Protein 5AGI (pdb70)

Secondary structure (DSSP, 8-state):
-EEEEEEEEEE--HHHHHHHHHTT--TTTSEEEEEEEES-GGGGGG--EEEE-TT-EEEEEEEETTEEEEE-HHHHHHHHTTTSSSSTT----SEEEEHHHHTT-EEE-TT--S-SEEEEE-TT--TTSTTSEEEE-TTT-HHHHHHHHHHHHSTTTTT--GGGS---PPP-EEBTTTBT-HHHHHHHHTT---TT-HHHHHHHHHHHHIIIIIH-EE-SSTTTTSBHHHHHHHHHHHHHHTTSEEEE----

B-factor: mean 14.79, std 7.45, range [6.62, 111.09]

Structure (mmCIF, N/CA/C/O backbone):
data_5AGI
#
_entry.id   5AGI
#
_cell.length_a   42.176
_cell.length_b   58.427
_cell.length_c   95.163
_cell.angle_alpha   90.00
_cell.angle_beta   90.00
_cell.angle_gamma   90.00
#
_symmetry.space_group_name_H-M   'P 21 21 21'
#
loop_
_entity.id
_entity.type
_entity.pdbx_description
1 polymer 'POTENTIAL CYTOSOLIC LEUCYL TRNA SYNTHETASE'
2 non-polymer "[(6-AMINO-9H-PURIN-9-YL)-[5-FLUORO-1,3-DIHYDRO-1-HYDROXY-2,1-BENZOXABOROLE]-4'YL]METHYL DIHYDROGEN PHOSPHATE"
3 non-polymer GLYCEROL
4 water water
#
loop_
_atom_site.group_PDB
_atom_site.id
_atom_site.type_symbol
_atom_site.label_atom_id
_atom_site.label_alt_id
_atom_site.label_comp_id
_atom_site.label_asym_id
_atom_site.label_entity_id
_atom_site.label_seq_id
_atom_site.pdbx_PDB_ins_code
_atom_site.Cartn_x
_atom_site.Cartn_y
_atom_site.Cartn_z
_atom_site.occupancy
_atom_site.B_iso_or_equiv
_atom_site.auth_seq_id
_atom_site.auth_comp_id
_atom_site.auth_asym_id
_atom_site.auth_atom_id
_atom_site.pdbx_PDB_model_num
ATOM 1 N N . GLY A 1 2 ? -23.587 6.915 -20.522 1.00 17.45 279 GLY A N 1
ATOM 2 C CA . GLY A 1 2 ? -22.290 7.530 -20.112 1.00 16.78 279 GLY A CA 1
ATOM 3 C C . GLY A 1 2 ? -21.686 6.882 -18.880 1.00 16.00 279 GLY A C 1
ATOM 4 O O . GLY A 1 2 ? -22.166 5.849 -18.412 1.00 17.39 279 GLY A O 1
ATOM 5 N N . TYR A 1 3 ? -20.624 7.496 -18.365 1.00 14.46 280 TYR A N 1
ATOM 6 C CA . TYR A 1 3 ? -19.926 7.008 -17.176 1.00 13.36 280 TYR A CA 1
ATOM 7 C C . TYR A 1 3 ? -19.572 8.160 -16.248 1.00 12.58 280 TYR A C 1
ATOM 8 O O . TYR A 1 3 ? -19.582 9.323 -16.653 1.00 12.89 280 TYR A O 1
ATOM 17 N N . VAL A 1 4 ? -19.257 7.819 -15.002 1.00 11.53 281 VAL A N 1
ATOM 18 C CA . VAL A 1 4 ? -18.620 8.751 -14.083 1.00 11.03 281 VAL A CA 1
ATOM 19 C C . VAL A 1 4 ? -17.114 8.565 -14.234 1.00 10.43 281 VAL A C 1
ATOM 20 O O . VAL A 1 4 ? -16.590 7.477 -13.989 1.00 10.08 281 VAL A O 1
ATOM 24 N N . GLY A 1 5 ? -16.431 9.620 -14.670 1.00 10.09 282 GLY A N 1
ATOM 25 C CA . GLY A 1 5 ? -14.976 9.621 -14.758 1.00 9.94 282 GLY A CA 1
ATOM 26 C C . GLY A 1 5 ? -14.374 9.972 -13.412 1.00 9.87 282 GLY A C 1
ATOM 27 O O . GLY A 1 5 ? -14.615 11.058 -12.892 1.00 10.44 282 GLY A O 1
ATOM 28 N N . ILE A 1 6 ? -13.603 9.047 -12.845 1.00 9.76 283 ILE A N 1
ATOM 29 C CA . ILE A 1 6 ? -12.970 9.237 -11.540 1.00 9.68 283 ILE A CA 1
ATOM 30 C C . ILE A 1 6 ? -11.528 9.692 -11.740 1.00 9.53 283 ILE A C 1
ATOM 31 O O . ILE A 1 6 ? -10.729 8.982 -12.348 1.00 9.18 283 ILE A O 1
ATOM 36 N N . LYS A 1 7 ? -11.202 10.872 -11.219 1.00 9.55 284 LYS A N 1
ATOM 37 C CA . LYS A 1 7 ? -9.871 11.451 -11.381 1.00 9.69 284 LYS A CA 1
ATOM 38 C C . LYS A 1 7 ? -8.906 10.885 -10.341 1.00 9.61 284 LYS A C 1
ATOM 39 O O . LYS A 1 7 ? -8.882 11.335 -9.196 1.00 9.73 284 LYS A O 1
ATOM 45 N N . ILE A 1 8 ? -8.118 9.893 -10.749 1.00 9.49 285 ILE A N 1
ATOM 46 C CA . ILE A 1 8 ? -7.154 9.241 -9.862 1.00 9.57 285 ILE A CA 1
ATOM 47 C C . ILE A 1 8 ? -5.778 9.880 -10.059 1.00 9.91 285 ILE A C 1
ATOM 48 O O . ILE A 1 8 ? -5.151 9.706 -11.103 1.00 9.61 285 ILE A O 1
ATOM 53 N N . ARG A 1 9 ? -5.320 10.614 -9.046 1.00 10.31 286 ARG A N 1
ATOM 54 C CA . ARG A 1 9 ? -4.094 11.409 -9.142 1.00 10.96 286 ARG A CA 1
ATOM 55 C C . ARG A 1 9 ? -2.843 10.534 -9.162 1.00 11.37 286 ARG A C 1
ATOM 56 O O . ARG A 1 9 ? -2.637 9.713 -8.271 1.00 11.26 286 ARG A O 1
ATOM 64 N N . LEU A 1 10 ? -2.012 10.731 -10.181 1.00 12.14 287 LEU A N 1
ATOM 65 C CA . LEU A 1 10 ? -0.732 10.043 -10.302 1.00 13.31 287 LEU A CA 1
ATOM 66 C C . LEU A 1 10 ? 0.316 10.800 -9.485 1.00 14.17 287 LEU A C 1
ATOM 67 O O . LEU A 1 10 ? 0.775 11.865 -9.896 1.00 15.63 287 LEU A O 1
ATOM 72 N N . THR A 1 11 ? 0.686 10.252 -8.326 1.00 14.31 288 THR A N 1
ATOM 73 C CA . THR A 1 11 ? 1.597 10.936 -7.399 1.00 14.76 288 THR A CA 1
ATOM 74 C C . THR A 1 11 ? 3.065 10.646 -7.697 1.00 15.41 288 THR A C 1
ATOM 75 O O . THR A 1 11 ? 3.906 11.545 -7.623 1.00 16.37 288 THR A O 1
ATOM 79 N N . ASP A 1 12 ? 3.370 9.387 -8.002 1.00 15.95 289 ASP A N 1
ATOM 80 C CA . ASP A 1 12 ? 4.724 8.977 -8.372 1.00 16.52 289 ASP A CA 1
ATOM 81 C C . ASP A 1 12 ? 4.660 8.031 -9.563 1.00 16.64 289 ASP A C 1
ATOM 82 O O . ASP A 1 12 ? 3.871 7.083 -9.565 1.00 16.48 289 ASP A O 1
ATOM 87 N N . VAL A 1 13 ? 5.493 8.298 -10.567 1.00 17.14 290 VAL A N 1
ATOM 88 C CA A VAL A 1 13 ? 5.534 7.470 -11.772 0.50 17.66 290 VAL A CA 1
ATOM 89 C CA B VAL A 1 13 ? 5.553 7.491 -11.782 0.50 17.63 290 VAL A CA 1
ATOM 90 C C . VAL A 1 13 ? 6.555 6.349 -11.596 1.00 17.63 290 VAL A C 1
ATOM 91 O O . VAL A 1 13 ? 7.575 6.519 -10.924 1.00 17.43 290 VAL A O 1
ATOM 98 N N . ALA A 1 14 ? 6.265 5.193 -12.193 1.00 17.19 291 ALA A N 1
ATOM 99 C CA . ALA A 1 14 ? 7.143 4.026 -12.089 1.00 17.41 291 ALA A CA 1
ATOM 100 C C . ALA A 1 14 ? 8.475 4.283 -12.800 1.00 17.92 291 ALA A C 1
ATOM 101 O O . ALA A 1 14 ? 8.516 5.050 -13.762 1.00 17.79 291 ALA A O 1
ATOM 103 N N . PRO A 1 15 ? 9.565 3.637 -12.336 1.00 18.45 292 PRO A N 1
ATOM 104 C CA . PRO A 1 15 ? 10.907 3.858 -12.896 1.00 19.29 292 PRO A CA 1
ATOM 105 C C . PRO A 1 15 ? 10.984 3.784 -14.423 1.00 20.31 292 PRO A C 1
ATOM 106 O O . PRO A 1 15 ? 11.652 4.612 -15.044 1.00 21.00 292 PRO A O 1
ATOM 110 N N . GLN A 1 16 ? 10.301 2.807 -15.014 1.00 20.73 293 GLN A N 1
ATOM 111 C CA . GLN A 1 16 ? 10.315 2.620 -16.470 1.00 21.38 293 GLN A CA 1
ATOM 112 C C . GLN A 1 16 ? 9.619 3.751 -17.246 1.00 22.09 293 GLN A C 1
ATOM 113 O O . GLN A 1 16 ? 9.854 3.913 -18.445 1.00 23.29 293 GLN A O 1
ATOM 119 N N . ALA A 1 17 ? 8.765 4.515 -16.565 1.00 22.31 294 ALA A N 1
ATOM 120 C CA . ALA A 1 17 ? 8.074 5.658 -17.169 1.00 23.06 294 ALA A CA 1
ATOM 121 C C . ALA A 1 17 ? 8.699 7.015 -16.803 1.00 25.06 294 ALA A C 1
ATOM 122 O O . ALA A 1 17 ? 8.314 8.039 -17.368 1.00 25.39 294 ALA A O 1
ATOM 124 N N . GLN A 1 18 ? 9.654 7.026 -15.872 1.00 27.76 295 GLN A N 1
ATOM 125 C CA . GLN A 1 18 ? 10.292 8.273 -15.421 1.00 30.51 295 GLN A CA 1
ATOM 126 C C . GLN A 1 18 ? 11.031 9.007 -16.540 1.00 33.16 295 GLN A C 1
ATOM 127 O O . GLN A 1 18 ? 10.934 10.231 -16.652 1.00 34.48 295 GLN A O 1
ATOM 133 N N . GLU A 1 19 ? 11.767 8.257 -17.358 1.00 35.97 296 GLU A N 1
ATOM 134 C CA . GLU A 1 19 ? 12.522 8.837 -18.473 1.00 37.97 296 GLU A CA 1
ATOM 135 C C . GLU A 1 19 ? 11.593 9.431 -19.533 1.00 37.35 296 GLU A C 1
ATOM 136 O O . GLU A 1 19 ? 11.945 10.409 -20.195 1.00 38.69 296 GLU A O 1
ATOM 142 N N . LEU A 1 20 ? 10.413 8.834 -19.687 1.00 35.93 297 LEU A N 1
ATOM 143 C CA . LEU A 1 20 ? 9.413 9.321 -20.633 1.00 35.03 297 LEU A CA 1
ATOM 144 C C . LEU A 1 20 ? 8.816 10.647 -20.162 1.00 33.76 297 LEU A C 1
ATOM 145 O O . LEU A 1 20 ? 8.799 11.619 -20.913 1.00 34.12 297 LEU A O 1
ATOM 150 N N . PHE A 1 21 ? 8.339 10.679 -18.919 1.00 32.24 298 PHE A N 1
ATOM 151 C CA . PHE A 1 21 ? 7.748 11.894 -18.336 1.00 31.51 298 PHE A CA 1
ATOM 152 C C . PHE A 1 21 ? 8.737 13.061 -18.226 1.00 33.35 298 PHE A C 1
ATOM 153 O O . PHE A 1 21 ? 8.344 14.220 -18.376 1.00 32.67 298 PHE A O 1
ATOM 161 N N . LYS A 1 22 ? 10.007 12.755 -17.960 1.00 35.51 299 LYS A N 1
ATOM 162 C CA . LYS A 1 22 ? 11.052 13.782 -17.856 1.00 37.15 299 LYS A CA 1
ATOM 163 C C . LYS A 1 22 ? 11.306 14.466 -19.198 1.00 37.20 299 LYS A C 1
ATOM 164 O O . LYS A 1 22 ? 11.493 15.682 -19.257 1.00 36.97 299 LYS A O 1
ATOM 170 N N . LYS A 1 23 ? 11.313 13.674 -20.268 1.00 37.36 300 LYS A N 1
ATOM 171 C CA . LYS A 1 23 ? 11.533 14.177 -21.627 1.00 38.46 300 LYS A CA 1
ATOM 172 C C . LYS A 1 23 ? 10.438 15.148 -22.087 1.00 34.90 300 LYS A C 1
ATOM 173 O O . LYS A 1 23 ? 10.689 16.019 -22.924 1.00 35.77 300 LYS A O 1
ATOM 179 N N . GLU A 1 24 ? 9.240 14.998 -21.521 1.00 31.02 301 GLU A N 1
ATOM 180 C CA A GLU A 1 24 ? 8.094 15.832 -21.888 0.60 29.23 301 GLU A CA 1
ATOM 181 C CA B GLU A 1 24 ? 8.081 15.816 -21.873 0.40 29.24 301 GLU A CA 1
ATOM 182 C C . GLU A 1 24 ? 7.983 17.066 -20.993 1.00 30.41 301 GLU A C 1
ATOM 183 O O . GLU A 1 24 ? 7.145 17.936 -21.234 1.00 31.53 301 GLU A O 1
ATOM 194 N N . SER A 1 25 ? 8.838 17.145 -19.971 1.00 32.40 302 SER A N 1
ATOM 195 C CA . SER A 1 25 ? 8.811 18.232 -18.986 1.00 34.76 302 SER A CA 1
ATOM 196 C C . SER A 1 25 ? 7.480 18.235 -18.229 1.00 34.67 302 SER A C 1
ATOM 197 O O . SER A 1 25 ? 6.907 19.292 -17.955 1.00 35.20 302 SER A O 1
ATOM 200 N N . LEU A 1 26 ? 7.009 17.036 -17.892 1.00 33.70 303 LEU A N 1
ATOM 201 C CA . LEU A 1 26 ? 5.719 16.846 -17.236 1.00 32.89 303 LEU A CA 1
ATOM 202 C C . LEU A 1 26 ? 5.931 16.278 -15.834 1.00 32.94 303 LEU A C 1
ATOM 203 O O . LEU A 1 26 ? 5.862 15.066 -15.622 1.00 33.50 303 LEU A O 1
ATOM 208 N N . ASP A 1 27 ? 6.201 17.168 -14.883 1.00 33.67 304 ASP A N 1
ATOM 209 C CA . ASP A 1 27 ? 6.416 16.781 -13.491 1.00 33.88 304 ASP A CA 1
ATOM 210 C C . ASP A 1 27 ? 5.075 16.497 -12.814 1.00 32.56 304 ASP A C 1
ATOM 211 O O . ASP A 1 27 ? 4.224 17.381 -12.717 1.00 32.53 304 ASP A O 1
ATOM 216 N N . VAL A 1 28 ? 4.897 15.262 -12.346 1.00 31.06 305 VAL A N 1
ATOM 217 C CA . VAL A 1 28 ? 3.652 14.856 -11.677 1.00 30.08 305 VAL A CA 1
ATOM 218 C C . VAL A 1 28 ? 3.466 15.486 -10.292 1.00 30.27 305 VAL A C 1
ATOM 219 O O . VAL A 1 28 ? 2.363 15.466 -9.746 1.00 28.09 305 VAL A O 1
ATOM 223 N N . LYS A 1 29 ? 4.541 16.028 -9.723 1.00 32.17 306 LYS A N 1
ATOM 224 C CA . LYS A 1 29 ? 4.460 16.755 -8.457 1.00 34.19 306 LYS A CA 1
ATOM 225 C C . LYS A 1 29 ? 3.871 18.151 -8.665 1.00 34.54 306 LYS A C 1
ATOM 226 O O . LYS A 1 29 ? 3.038 18.601 -7.877 1.00 35.63 306 LYS A O 1
ATOM 232 N N . GLU A 1 30 ? 4.309 18.825 -9.727 1.00 34.99 307 GLU A N 1
ATOM 233 C CA . GLU A 1 30 ? 3.824 20.167 -10.055 1.00 35.06 307 GLU A CA 1
ATOM 234 C C . GLU A 1 30 ? 2.503 20.111 -10.822 1.00 31.43 307 GLU A C 1
ATOM 235 O O . GLU A 1 30 ? 1.521 20.741 -10.424 1.00 32.00 307 GLU A O 1
ATOM 241 N N . ASN A 1 31 ? 2.489 19.358 -11.920 1.00 27.02 308 ASN A N 1
ATOM 242 C CA . ASN A 1 31 ? 1.298 19.222 -12.762 1.00 23.92 308 ASN A CA 1
ATOM 243 C C . ASN A 1 31 ? 0.346 18.150 -12.243 1.00 20.00 308 ASN A C 1
ATOM 244 O O . ASN A 1 31 ? 0.763 17.220 -11.552 1.00 18.99 308 ASN A O 1
ATOM 249 N N . LYS A 1 32 ? -0.933 18.285 -12.589 1.00 17.13 309 LYS A N 1
ATOM 250 C CA . LYS A 1 32 ? -1.967 17.349 -12.149 1.00 15.66 309 LYS A CA 1
ATOM 251 C C . LYS A 1 32 ? -2.263 16.304 -13.219 1.00 14.24 309 LYS A C 1
ATOM 252 O O . LYS A 1 32 ? -3.094 16.523 -14.104 1.00 14.01 309 LYS A O 1
ATOM 258 N N . VAL A 1 33 ? -1.575 15.169 -13.127 1.00 12.93 310 VAL A N 1
ATOM 259 C CA . VAL A 1 33 ? -1.759 14.066 -14.063 1.00 12.06 310 VAL A CA 1
ATOM 260 C C . VAL A 1 33 ? -2.691 13.034 -13.430 1.00 11.53 310 VAL A C 1
ATOM 261 O O . VAL A 1 33 ? -2.419 12.531 -12.337 1.00 11.51 310 VAL A O 1
ATOM 265 N N . TYR A 1 34 ? -3.789 12.733 -14.121 1.00 11.00 311 TYR A N 1
ATOM 266 C CA . TYR A 1 34 ? -4.802 11.810 -13.620 1.00 10.62 311 TYR A CA 1
ATOM 267 C C . TYR A 1 34 ? -4.989 10.612 -14.539 1.00 10.34 311 TYR A C 1
ATOM 268 O O . TYR A 1 34 ? -5.049 10.761 -15.758 1.00 10.59 311 TYR A O 1
ATOM 277 N N . LEU A 1 35 ? -5.093 9.429 -13.943 1.00 10.00 312 LEU A N 1
ATOM 278 C CA . LEU A 1 35 ? -5.712 8.290 -14.608 1.00 10.00 312 LEU A CA 1
ATOM 279 C C . LEU A 1 35 ? -7.211 8.451 -14.403 1.00 9.83 312 LEU A C 1
ATOM 280 O O . LEU A 1 35 ? -7.670 8.541 -13.266 1.00 10.05 312 LEU A O 1
ATOM 285 N N . VAL A 1 36 ? -7.970 8.524 -15.493 1.00 9.48 313 VAL A N 1
ATOM 286 C CA . VAL A 1 36 ? -9.417 8.700 -15.398 1.00 9.27 313 VAL A CA 1
ATOM 287 C C . VAL A 1 36 ? -10.106 7.351 -15.570 1.00 9.14 313 VAL A C 1
ATOM 288 O O . VAL A 1 36 ? -10.200 6.831 -16.680 1.00 9.14 313 VAL A O 1
ATOM 292 N N . ALA A 1 37 ? -10.573 6.790 -14.458 1.00 8.99 314 ALA A N 1
ATOM 293 C CA . ALA A 1 37 ? -11.285 5.518 -14.470 1.00 8.91 314 ALA A CA 1
ATOM 294 C C . ALA A 1 37 ? -12.767 5.758 -14.723 1.00 8.91 314 ALA A C 1
ATOM 295 O O . ALA A 1 37 ? -13.351 6.688 -14.167 1.00 9.46 314 ALA A O 1
ATOM 297 N N . ALA A 1 38 ? -13.368 4.922 -15.565 1.00 8.69 315 ALA A N 1
ATOM 298 C CA . ALA A 1 38 ? -14.799 4.999 -15.844 1.00 8.70 315 ALA A CA 1
ATOM 299 C C . ALA A 1 38 ? -15.542 4.047 -14.919 1.00 8.76 315 ALA A C 1
ATOM 300 O O . ALA A 1 38 ? -15.243 2.854 -14.887 1.00 8.76 315 ALA A O 1
ATOM 302 N N . THR A 1 39 ? -16.499 4.578 -14.163 1.00 8.71 316 THR A N 1
ATOM 303 C CA . THR A 1 39 ? -17.304 3.765 -13.255 1.00 8.79 316 THR A CA 1
ATOM 304 C C . THR A 1 39 ? -18.787 4.090 -13.385 1.00 9.00 316 THR A C 1
ATOM 305 O O . THR A 1 39 ? -19.162 5.186 -13.805 1.00 8.77 316 THR A O 1
ATOM 309 N N . LEU A 1 40 ? -19.621 3.117 -13.029 1.00 9.25 317 LEU A N 1
ATOM 310 C CA . LEU A 1 40 ? -21.055 3.341 -12.864 1.00 9.57 317 LEU A CA 1
ATOM 311 C C . LEU A 1 40 ? -21.464 3.169 -11.399 1.00 9.61 317 LEU A C 1
ATOM 312 O O . LEU A 1 40 ? -22.654 3.166 -11.081 1.00 9.95 317 LEU A O 1
ATOM 317 N N . ARG A 1 41 ? -20.474 3.052 -10.512 1.00 9.62 318 ARG A N 1
ATOM 318 C CA . ARG A 1 41 ? -20.710 2.805 -9.091 1.00 9.72 318 ARG A CA 1
ATOM 319 C C . ARG A 1 41 ? -19.899 3.780 -8.232 1.00 9.74 318 ARG A C 1
ATOM 320 O O . ARG A 1 41 ? -19.011 3.365 -7.486 1.00 9.52 318 ARG A O 1
ATOM 328 N N . PRO A 1 42 ? -20.215 5.086 -8.318 1.00 9.96 319 PRO A N 1
ATOM 329 C CA . PRO A 1 42 ? -19.453 6.088 -7.564 1.00 10.21 319 PRO A CA 1
ATOM 330 C C . PRO A 1 42 ? -19.516 5.905 -6.043 1.00 10.30 319 PRO A C 1
ATOM 331 O O . PRO A 1 42 ? -18.593 6.312 -5.340 1.00 10.46 319 PRO A O 1
ATOM 335 N N . GLU A 1 43 ? -20.587 5.287 -5.547 1.00 10.55 320 GLU A N 1
ATOM 336 C CA . GLU A 1 43 ? -20.729 5.014 -4.113 1.00 10.69 320 GLU A CA 1
ATOM 337 C C . GLU A 1 43 ? -19.678 4.046 -3.559 1.00 10.39 320 GLU A C 1
ATOM 338 O O . GLU A 1 43 ? -19.483 3.978 -2.347 1.00 10.58 320 GLU A O 1
ATOM 344 N N . THR A 1 44 ? -19.023 3.287 -4.438 1.00 9.97 321 THR A N 1
ATOM 345 C CA . THR A 1 44 ? -18.042 2.286 -4.019 1.00 9.65 321 THR A CA 1
ATOM 346 C C . THR A 1 44 ? -16.598 2.799 -3.984 1.00 9.33 321 THR A C 1
ATOM 347 O O . THR A 1 44 ? -15.683 2.032 -3.682 1.00 9.19 321 THR A O 1
ATOM 351 N N . MET A 1 45 ? -16.388 4.083 -4.272 1.00 9.11 322 MET A N 1
ATOM 352 C CA . MET A 1 45 ? -15.029 4.642 -4.330 1.00 9.10 322 MET A CA 1
ATOM 353 C C . MET A 1 45 ? -14.269 4.553 -3.004 1.00 8.97 322 MET A C 1
ATOM 354 O O . MET A 1 45 ? -13.039 4.598 -2.990 1.00 8.73 322 MET A O 1
ATOM 359 N N . TYR A 1 46 ? -14.997 4.414 -1.897 1.00 8.93 323 TYR A N 1
ATOM 360 C CA . TYR A 1 46 ? -14.378 4.217 -0.585 1.00 9.12 323 TYR A CA 1
ATOM 361 C C . TYR A 1 46 ? -13.521 2.951 -0.545 1.00 9.01 323 TYR A C 1
ATOM 362 O O . TYR A 1 46 ? -12.532 2.895 0.185 1.00 9.08 323 TYR A O 1
ATOM 371 N N . GLY A 1 47 ? -13.902 1.944 -1.331 1.00 9.04 324 GLY A N 1
ATOM 372 C CA . GLY A 1 47 ? -13.216 0.652 -1.332 1.00 8.98 324 GLY A CA 1
ATOM 373 C C . GLY A 1 47 ? -12.218 0.418 -2.453 1.00 8.93 324 GLY A C 1
ATOM 374 O O . GLY A 1 47 ? -11.934 -0.730 -2.790 1.00 9.18 324 GLY A O 1
ATOM 375 N N . GLN A 1 48 ? -11.674 1.489 -3.029 1.00 8.73 325 GLN A N 1
ATOM 376 C CA . GLN A 1 48 ? -10.642 1.353 -4.056 1.00 8.70 325 GLN A CA 1
ATOM 377 C C . GLN A 1 48 ? -9.348 0.826 -3.438 1.00 8.96 325 GLN A C 1
ATOM 378 O O . GLN A 1 48 ? -8.862 1.378 -2.453 1.00 9.45 325 GLN A O 1
ATOM 384 N N . THR A 1 49 ? -8.807 -0.249 -4.010 1.00 9.19 326 THR A N 1
ATOM 385 C CA . THR A 1 49 ? -7.565 -0.862 -3.521 1.00 9.48 326 THR A CA 1
ATOM 386 C C . THR A 1 49 ? -6.391 -0.730 -4.497 1.00 9.62 326 THR A C 1
ATOM 387 O O . THR A 1 49 ? -5.249 -1.003 -4.129 1.00 9.76 326 THR A O 1
ATOM 391 N N . CYS A 1 50 ? -6.685 -0.336 -5.735 1.00 9.45 327 CYS A N 1
ATOM 392 C CA . CYS A 1 50 ? -5.675 -0.052 -6.755 1.00 9.51 327 CYS A CA 1
ATOM 393 C C . CYS A 1 50 ? -6.394 0.571 -7.946 1.00 9.31 327 CYS A C 1
ATOM 394 O O . CYS A 1 50 ? -7.609 0.770 -7.903 1.00 9.45 327 CYS A O 1
ATOM 397 N N . CYS A 1 51 ? -5.647 0.899 -8.995 1.00 9.22 328 CYS A N 1
ATOM 398 C CA . CYS A 1 51 ? -6.247 1.259 -10.276 1.00 9.46 328 CYS A CA 1
ATOM 399 C C . CYS A 1 51 ? -5.697 0.327 -11.342 1.00 9.13 328 CYS A C 1
ATOM 400 O O . CYS A 1 51 ? -4.489 0.095 -11.402 1.00 9.05 328 CYS A O 1
ATOM 403 N N . PHE A 1 52 ? -6.586 -0.211 -12.171 1.00 8.77 329 PHE A N 1
ATOM 404 C CA . PHE A 1 52 ? -6.190 -1.133 -13.230 1.00 8.75 329 PHE A CA 1
ATOM 405 C C . PHE A 1 52 ? -5.967 -0.415 -14.553 1.00 8.85 329 PHE A C 1
ATOM 406 O O . PHE A 1 52 ? -6.742 0.464 -14.940 1.00 8.34 329 PHE A O 1
ATOM 414 N N . VAL A 1 53 ? -4.900 -0.813 -15.240 1.00 9.21 330 VAL A N 1
ATOM 415 C CA . VAL A 1 53 ? -4.693 -0.480 -16.647 1.00 9.56 330 VAL A CA 1
ATOM 416 C C . VAL A 1 53 ? -4.420 -1.779 -17.400 1.00 9.99 330 VAL A C 1
ATOM 417 O O . VAL A 1 53 ? -4.053 -2.787 -16.794 1.00 9.73 330 VAL A O 1
ATOM 421 N N . SER A 1 54 ? -4.615 -1.753 -18.714 1.00 10.68 331 SER A N 1
ATOM 422 C CA . SER A 1 54 ? -4.376 -2.923 -19.551 1.00 11.54 331 SER A CA 1
ATOM 423 C C . SER A 1 54 ? -2.960 -2.910 -20.114 1.00 12.34 331 SER A C 1
ATOM 424 O O . SER A 1 54 ? -2.539 -1.906 -20.688 1.00 12.35 331 SER A O 1
ATOM 427 N N . PRO A 1 55 ? -2.224 -4.028 -19.966 1.00 13.04 332 PRO A N 1
ATOM 428 C CA . PRO A 1 55 ? -0.939 -4.188 -20.655 1.00 13.63 332 PRO A CA 1
ATOM 429 C C . PRO A 1 55 ? -1.042 -4.102 -22.183 1.00 14.49 332 PRO A C 1
ATOM 430 O O . PRO A 1 55 ? -0.062 -3.759 -22.845 1.00 15.50 332 PRO A O 1
ATOM 434 N N . LYS A 1 56 ? -2.217 -4.417 -22.727 1.00 15.41 333 LYS A N 1
ATOM 435 C CA . LYS A 1 56 ? -2.439 -4.426 -24.174 1.00 16.31 333 LYS A CA 1
ATOM 436 C C . LYS A 1 56 ? -2.711 -3.038 -24.762 1.00 16.56 333 LYS A C 1
ATOM 437 O O . LYS A 1 56 ? -2.495 -2.820 -25.956 1.00 18.62 333 LYS A O 1
ATOM 443 N N . ILE A 1 57 ? -3.186 -2.108 -23.934 1.00 16.19 334 ILE A N 1
ATOM 444 C CA . ILE A 1 57 ? -3.629 -0.794 -24.411 1.00 15.92 334 ILE A CA 1
ATOM 445 C C . ILE A 1 57 ? -2.505 0.245 -24.403 1.00 15.72 334 ILE A C 1
ATOM 446 O O . ILE A 1 57 ? -1.751 0.355 -23.433 1.00 15.20 334 ILE A O 1
ATOM 451 N N . ASP A 1 58 ? -2.412 1.001 -25.497 1.00 15.90 335 ASP A N 1
ATOM 452 C CA . ASP A 1 58 ? -1.532 2.163 -25.583 1.00 15.79 335 ASP A CA 1
ATOM 453 C C . ASP A 1 58 ? -2.336 3.416 -25.247 1.00 15.05 335 ASP A C 1
ATOM 454 O O . ASP A 1 58 ? -3.089 3.924 -26.081 1.00 16.55 335 ASP A O 1
ATOM 459 N N . TYR A 1 59 ? -2.171 3.907 -24.023 1.00 13.43 336 TYR A N 1
ATOM 460 C CA . TYR A 1 59 ? -2.922 5.063 -23.540 1.00 12.44 336 TYR A CA 1
ATOM 461 C C . TYR A 1 59 ? -2.287 6.355 -24.021 1.00 12.70 336 TYR A C 1
ATOM 462 O O . TYR A 1 59 ? -1.105 6.388 -24.356 1.00 13.51 336 TYR A O 1
ATOM 471 N N . GLY A 1 60 ? -3.084 7.417 -24.053 1.00 12.30 337 GLY A N 1
ATOM 472 C CA . GLY A 1 60 ? -2.582 8.752 -24.351 1.00 12.15 337 GLY A CA 1
ATOM 473 C C . GLY A 1 60 ? -2.528 9.588 -23.088 1.00 11.73 337 GLY A C 1
ATOM 474 O O . GLY A 1 60 ? -3.326 9.386 -22.171 1.00 11.65 337 GLY A O 1
ATOM 475 N N . VAL A 1 61 ? -1.570 10.508 -23.032 1.00 11.79 338 VAL A N 1
ATOM 476 C CA . VAL A 1 61 ? -1.491 11.492 -21.957 1.00 11.88 338 VAL A CA 1
ATOM 477 C C . VAL A 1 61 ? -1.916 12.829 -22.558 1.00 11.81 338 VAL A C 1
ATOM 478 O O . VAL A 1 61 ? -1.152 13.460 -23.293 1.00 12.27 338 VAL A O 1
ATOM 482 N N . PHE A 1 62 ? -3.144 13.241 -22.249 1.00 10.25 339 PHE A N 1
ATOM 483 C CA . PHE A 1 62 ? -3.788 14.367 -22.925 1.00 11.72 339 PHE A CA 1
ATOM 484 C C . PHE A 1 62 ? -3.817 15.624 -22.071 1.00 12.08 339 PHE A C 1
ATOM 485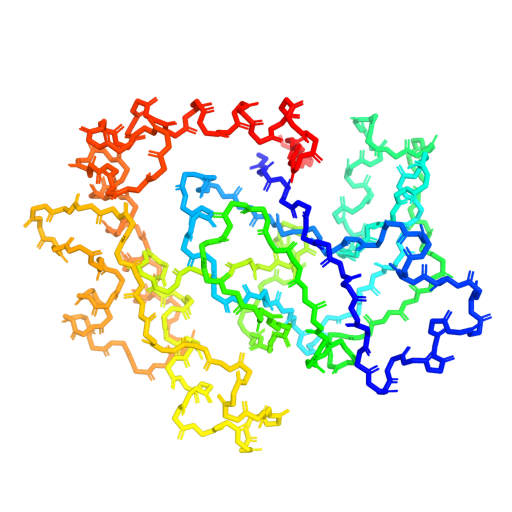 O O . PHE A 1 62 ? -3.924 15.553 -20.849 1.00 12.39 339 PHE A O 1
ATOM 493 N N . ASP A 1 63 ? -3.740 16.774 -22.736 1.00 12.54 340 ASP A N 1
ATOM 494 C CA . ASP A 1 63 ? -3.922 18.066 -22.087 1.00 13.06 340 ASP A CA 1
ATOM 495 C C . ASP A 1 63 ? -5.410 18.274 -21.816 1.00 13.17 340 ASP A C 1
ATOM 496 O O . ASP A 1 63 ? -6.187 18.488 -22.746 1.00 12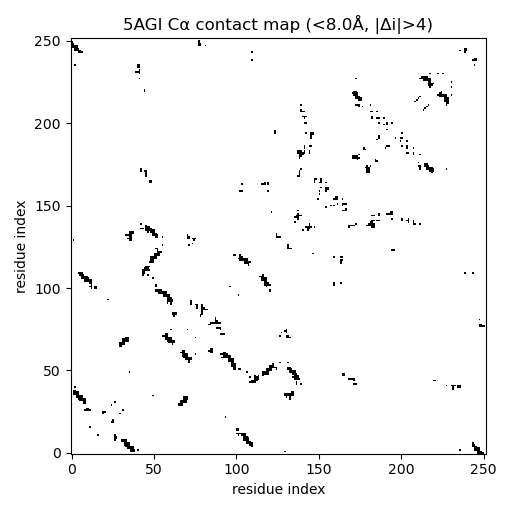.97 340 ASP A O 1
ATOM 501 N N . ALA A 1 64 ? -5.799 18.209 -20.544 1.00 13.47 341 ALA A N 1
ATOM 502 C CA . ALA A 1 64 ? -7.196 18.384 -20.144 1.00 13.72 341 ALA A CA 1
ATOM 503 C C . ALA A 1 64 ? -7.530 19.838 -19.800 1.00 14.34 341 ALA A C 1
ATOM 504 O O . ALA A 1 64 ? -8.674 20.149 -19.466 1.00 14.86 341 ALA A O 1
ATOM 506 N N . GLY A 1 65 ? -6.535 20.721 -19.878 1.00 14.59 342 GLY A N 1
ATOM 507 C CA . GLY A 1 65 ? -6.738 22.147 -19.635 1.00 15.44 342 GLY A CA 1
ATOM 508 C C . GLY A 1 65 ? -6.649 22.526 -18.169 1.00 16.85 342 GLY A C 1
ATOM 509 O O . GLY A 1 65 ? -6.839 21.685 -17.288 1.00 17.00 342 GLY A O 1
ATOM 510 N N . ASN A 1 66 ? -6.342 23.800 -17.923 1.00 17.93 343 ASN A N 1
ATOM 511 C CA A ASN A 1 66 ? -6.265 24.352 -16.569 0.80 18.14 343 ASN A CA 1
ATOM 512 C CA B ASN A 1 66 ? -6.265 24.352 -16.569 0.20 18.14 343 ASN A CA 1
ATOM 513 C C . ASN A 1 66 ? -5.279 23.608 -15.666 1.00 18.14 343 ASN A C 1
ATOM 514 O O . ASN A 1 66 ? -5.497 23.492 -14.460 1.00 19.30 343 ASN A O 1
ATOM 519 N N . GLY A 1 67 ? -4.192 23.109 -16.254 1.00 17.75 344 GLY A N 1
ATOM 520 C CA . GLY A 1 67 ? -3.168 22.378 -15.504 1.00 17.22 344 GLY A CA 1
ATOM 521 C C . GLY A 1 67 ? -3.442 20.894 -15.298 1.00 17.16 344 GLY A C 1
ATOM 522 O O . GLY A 1 67 ? -2.613 20.189 -14.719 1.00 17.56 344 GLY A O 1
ATOM 523 N N . ASP A 1 68 ? -4.595 20.416 -15.770 1.00 16.43 345 ASP A N 1
ATOM 524 C CA . ASP A 1 68 ? -4.959 19.003 -15.653 1.00 15.72 345 ASP A CA 1
ATOM 525 C C . ASP A 1 68 ? -4.482 18.218 -16.866 1.00 14.34 345 ASP A C 1
ATOM 526 O O . ASP A 1 68 ? -4.432 18.744 -17.979 1.00 14.07 345 ASP A O 1
ATOM 531 N N . TYR A 1 69 ? -4.135 16.955 -16.636 1.00 13.50 346 TYR A N 1
ATOM 532 C CA . TYR A 1 69 ? -3.766 16.035 -17.706 1.00 13.06 346 TYR A CA 1
ATOM 533 C C . TYR A 1 69 ? -4.433 14.685 -17.454 1.00 12.00 346 TYR A C 1
ATOM 534 O O . TYR A 1 69 ? -4.346 14.149 -16.349 1.00 12.18 346 TYR A O 1
ATOM 543 N N . PHE A 1 70 ? -5.111 14.152 -18.471 1.00 11.20 347 PHE A N 1
ATOM 544 C CA . PHE A 1 70 ? -5.820 12.875 -18.350 1.00 10.71 347 PHE A CA 1
ATOM 545 C C . PHE A 1 70 ? -5.082 11.750 -19.066 1.00 10.55 347 PHE A C 1
ATOM 546 O O . PHE A 1 70 ? -4.573 11.933 -20.175 1.00 10.69 347 PHE A O 1
ATOM 554 N N . ILE A 1 71 ? -5.040 10.584 -18.426 1.00 10.23 348 ILE A N 1
ATOM 555 C CA . ILE A 1 71 ? -4.532 9.367 -19.045 1.00 10.13 348 ILE A CA 1
ATOM 556 C C . ILE A 1 71 ? -5.719 8.448 -19.325 1.00 10.12 348 ILE A C 1
ATOM 557 O O . ILE A 1 71 ? -6.327 7.907 -18.401 1.00 9.99 348 ILE A O 1
ATOM 562 N N . THR A 1 72 ? -6.052 8.309 -20.607 1.00 10.12 349 THR A N 1
ATOM 563 C CA . THR A 1 72 ? -7.163 7.476 -21.067 1.00 10.22 349 THR A CA 1
ATOM 564 C C . THR A 1 72 ? -6.840 6.946 -22.458 1.00 10.20 349 THR A C 1
ATOM 565 O O . THR A 1 72 ? -5.778 7.238 -23.010 1.00 10.29 349 THR A O 1
ATOM 569 N N . THR A 1 73 ? -7.755 6.167 -23.025 1.00 10.23 350 THR A N 1
ATOM 570 C CA . THR A 1 73 ? -7.694 5.840 -24.445 1.00 10.38 350 THR A CA 1
ATOM 571 C C . THR A 1 73 ? -8.025 7.094 -25.246 1.00 10.55 350 THR A C 1
ATOM 572 O O . THR A 1 73 ? -8.714 7.990 -24.753 1.00 10.11 350 THR A O 1
ATOM 576 N N . GLU A 1 74 ? -7.534 7.151 -26.479 1.00 10.88 351 GLU A N 1
ATOM 577 C CA . GLU A 1 74 ? -7.829 8.269 -27.373 1.00 11.50 351 GLU A CA 1
ATOM 578 C C . GLU A 1 74 ? -9.320 8.355 -27.678 1.00 11.63 351 GLU A C 1
ATOM 579 O O . GLU A 1 74 ? -9.873 9.450 -27.798 1.00 11.72 351 GLU A O 1
ATOM 585 N N . ARG A 1 75 ? -9.956 7.191 -27.796 1.00 11.82 352 ARG A N 1
ATOM 586 C CA A ARG A 1 75 ? -11.394 7.101 -28.042 0.70 12.43 352 ARG A CA 1
ATOM 587 C CA B ARG A 1 75 ? -11.393 7.110 -28.046 0.30 12.13 352 ARG A CA 1
ATOM 588 C C . ARG A 1 75 ? -12.169 7.877 -26.979 1.00 11.91 352 ARG A C 1
ATOM 589 O O . ARG A 1 75 ? -13.063 8.662 -27.296 1.00 11.84 352 ARG A O 1
ATOM 604 N N . ALA A 1 76 ? -11.814 7.649 -25.718 1.00 11.31 353 ALA A N 1
ATOM 605 C CA . ALA A 1 76 ? -12.486 8.289 -24.589 1.00 10.82 353 ALA A CA 1
ATOM 606 C C . ALA A 1 76 ? -12.256 9.794 -24.536 1.00 10.39 353 ALA A C 1
ATOM 607 O O . ALA A 1 76 ? -13.198 10.557 -24.321 1.00 10.06 353 ALA A O 1
ATOM 609 N N . PHE A 1 77 ? -11.010 10.224 -24.723 1.00 10.13 354 PHE A N 1
ATOM 610 C CA . PHE A 1 77 ? -10.697 11.652 -24.681 1.00 9.83 354 PHE A CA 1
ATOM 611 C C . PHE A 1 77 ? -11.362 12.399 -25.836 1.00 10.13 354 PHE A C 1
ATOM 612 O O . PHE A 1 77 ? -11.827 13.526 -25.662 1.00 9.69 354 PHE A O 1
ATOM 620 N N . LYS A 1 78 ? -11.406 11.765 -27.007 1.00 10.36 355 LYS A N 1
ATOM 621 C CA . LYS A 1 78 ? -12.130 12.309 -28.156 1.00 11.00 355 LYS A CA 1
ATOM 622 C C . LYS A 1 78 ? -13.597 12.558 -27.802 1.00 11.42 355 LYS A C 1
ATOM 623 O O . LYS A 1 78 ? -14.143 13.612 -28.122 1.00 11.73 355 LYS A O 1
ATOM 629 N N . ASN A 1 79 ? -14.224 11.590 -27.135 1.00 11.77 356 ASN A N 1
ATOM 630 C CA . ASN A 1 79 ? -15.605 11.747 -26.672 1.00 12.38 356 ASN A CA 1
ATOM 631 C C . ASN A 1 79 ? -15.749 12.912 -25.696 1.00 12.12 356 ASN A C 1
ATOM 632 O O . ASN A 1 79 ? -16.686 13.705 -25.805 1.00 11.94 356 ASN A O 1
ATOM 637 N N . MET A 1 80 ? -14.817 13.010 -24.749 1.00 12.03 357 MET A N 1
ATOM 638 C CA . MET A 1 80 ? -14.817 14.092 -23.760 1.00 12.39 357 MET A CA 1
ATOM 639 C C . MET A 1 80 ? -14.696 15.470 -24.408 1.00 13.01 357 MET A C 1
ATOM 640 O O . MET A 1 80 ? -15.283 16.439 -23.925 1.00 13.49 357 MET A O 1
ATOM 645 N N . SER A 1 81 ? -13.933 15.554 -25.497 1.00 13.42 358 SER A N 1
ATOM 646 C CA . SER A 1 81 ? -13.736 16.824 -26.197 1.00 13.87 358 SER A CA 1
ATOM 647 C C . SER A 1 81 ? -15.036 17.369 -26.791 1.00 15.11 358 SER A C 1
ATOM 648 O O . SER A 1 81 ? -15.196 18.579 -26.912 1.00 16.03 358 SER A O 1
ATOM 651 N N . PHE A 1 82 ? -15.967 16.481 -27.136 1.00 15.85 359 PHE A N 1
ATOM 652 C CA . PHE A 1 82 ? -17.244 16.893 -27.727 1.00 16.90 359 PHE A CA 1
ATOM 653 C C . PHE A 1 82 ? -18.268 17.424 -26.714 1.00 18.00 359 PHE A C 1
ATOM 654 O O . PHE A 1 82 ? -19.386 17.768 -27.102 1.00 19.91 359 PHE A O 1
ATOM 662 N N . GLN A 1 83 ? -17.899 17.505 -25.435 1.00 18.21 360 GLN A N 1
ATOM 663 C CA . GLN A 1 83 ? -18.825 17.963 -24.393 1.00 18.90 360 GLN A CA 1
ATOM 664 C C . GLN A 1 83 ? -18.150 18.853 -23.340 1.00 19.52 360 GLN A C 1
ATOM 665 O O . GLN A 1 83 ? -18.400 18.717 -22.140 1.00 20.40 360 GLN A O 1
ATOM 671 N N . ASN A 1 84 ? -17.302 19.766 -23.811 1.00 19.94 361 ASN A N 1
ATOM 672 C CA . ASN A 1 84 ? -16.723 20.835 -22.987 1.00 21.11 361 ASN A CA 1
ATOM 673 C C . ASN A 1 84 ? -15.917 20.361 -21.771 1.00 20.31 361 ASN A C 1
ATOM 674 O O . ASN A 1 84 ? -15.949 20.995 -20.714 1.00 21.41 361 ASN A O 1
ATOM 679 N N . LEU A 1 85 ? -15.196 19.252 -21.927 1.00 18.80 362 LEU A N 1
ATOM 680 C CA . LEU A 1 85 ? -14.311 18.741 -20.875 1.00 17.87 362 LEU A CA 1
ATOM 681 C C . LEU A 1 85 ? -12.826 18.919 -21.208 1.00 17.00 362 LEU A C 1
ATOM 682 O O . LEU A 1 85 ? -11.969 18.635 -20.370 1.00 17.78 362 LEU A O 1
ATOM 687 N N . THR A 1 86 ? -12.525 19.390 -22.419 1.00 16.01 363 THR A N 1
ATOM 688 C CA . THR A 1 86 ? -11.142 19.530 -22.883 1.00 15.19 363 THR A CA 1
ATOM 689 C C . THR A 1 86 ? -10.918 20.941 -23.449 1.00 14.80 363 THR A C 1
ATOM 690 O O . THR A 1 86 ? -11.883 21.679 -23.659 1.00 14.62 363 THR A O 1
ATOM 694 N N . PRO A 1 87 ? -9.648 21.327 -23.681 1.00 14.68 364 PRO A N 1
ATOM 695 C CA . PRO A 1 87 ? -9.355 22.675 -24.188 1.00 14.78 364 PRO A CA 1
ATOM 696 C C . PRO A 1 87 ? -9.988 23.018 -25.541 1.00 15.02 364 PRO A C 1
ATOM 697 O O . PRO A 1 87 ? -10.422 24.155 -25.739 1.00 15.71 364 PRO A O 1
ATOM 701 N N . LYS A 1 88 ? -10.033 22.051 -26.455 1.00 14.67 365 LYS A N 1
ATOM 702 C CA . LYS A 1 88 ? -10.553 22.285 -27.802 1.00 14.39 365 LYS A CA 1
ATOM 703 C C . LYS A 1 88 ? -11.459 21.145 -28.259 1.00 13.63 365 LYS A C 1
ATOM 704 O O . LYS A 1 88 ? -11.110 19.970 -28.133 1.00 12.73 365 LYS A O 1
ATOM 710 N N . ARG A 1 89 ? -12.617 21.510 -28.804 1.00 13.42 366 ARG A N 1
ATOM 711 C CA A ARG A 1 89 ? -13.578 20.526 -29.299 0.80 13.38 366 ARG A CA 1
ATOM 712 C CA B ARG A 1 89 ? -13.588 20.540 -29.301 0.20 13.26 366 ARG A CA 1
ATOM 713 C C . ARG A 1 89 ? -13.022 19.785 -30.504 1.00 12.75 366 ARG A C 1
ATOM 714 O O . ARG A 1 89 ? -12.507 20.397 -31.435 1.00 12.62 366 ARG A O 1
ATOM 729 N N . GLY A 1 90 ? -13.118 18.458 -30.471 1.00 11.99 367 GLY A N 1
ATOM 730 C CA . GLY A 1 90 ? -12.634 17.618 -31.563 1.00 11.81 367 GLY A CA 1
ATOM 731 C C . GLY A 1 90 ? -11.123 17.513 -31.691 1.00 11.78 367 GLY A C 1
ATOM 732 O O . GLY A 1 90 ? -10.627 17.014 -32.700 1.00 12.08 367 GLY A O 1
ATOM 733 N N . TYR A 1 91 ? -10.390 17.977 -30.679 1.00 11.45 368 TYR A N 1
ATOM 734 C CA . TYR A 1 91 ? -8.936 17.847 -30.647 1.00 11.47 368 TYR A CA 1
ATOM 735 C C . TYR A 1 91 ? -8.574 16.800 -29.606 1.00 11.46 368 TYR A C 1
ATOM 736 O O . TYR A 1 91 ? -8.935 16.933 -28.435 1.00 11.21 368 TYR A O 1
ATOM 745 N N . TYR A 1 92 ? -7.859 15.763 -30.035 1.00 11.49 369 TYR A N 1
ATOM 746 C CA . TYR A 1 92 ? -7.582 14.612 -29.178 1.00 11.92 369 TYR A CA 1
ATOM 747 C C . TYR A 1 92 ? -6.208 13.989 -29.440 1.00 12.25 369 TYR A C 1
ATOM 748 O O . TYR A 1 92 ? -6.038 12.776 -29.308 1.00 12.61 369 TYR A O 1
ATOM 757 N N . LYS A 1 93 ? -5.227 14.815 -29.800 1.00 12.31 370 LYS A N 1
ATOM 758 C CA . LYS A 1 93 ? -3.848 14.352 -29.907 1.00 12.66 370 LYS A CA 1
ATOM 759 C C . LYS A 1 93 ? -3.218 14.424 -28.521 1.00 12.69 370 LYS A C 1
ATOM 760 O O . LYS A 1 93 ? -3.221 15.487 -27.902 1.00 12.40 370 LYS A O 1
ATOM 766 N N . PRO A 1 94 ? -2.672 13.299 -28.028 1.00 12.89 371 PRO A N 1
ATOM 767 C CA . PRO A 1 94 ? -2.018 13.337 -26.725 1.00 13.24 371 PRO A CA 1
ATOM 768 C C . PRO A 1 94 ? -0.649 14.002 -26.803 1.00 13.62 371 PRO A C 1
ATOM 769 O O . PRO A 1 94 ? -0.083 14.132 -27.893 1.00 13.82 371 PRO A O 1
ATOM 773 N N . LEU A 1 95 ? -0.132 14.426 -25.654 1.00 13.97 372 LEU A N 1
ATOM 774 C CA . LEU A 1 95 ? 1.242 14.913 -25.572 1.00 14.67 372 LEU A CA 1
ATOM 775 C C . LEU A 1 95 ? 2.185 13.777 -25.946 1.00 14.60 372 LEU A C 1
ATOM 776 O O . LEU A 1 95 ? 3.126 13.966 -26.714 1.00 14.93 372 LEU A O 1
ATOM 781 N N . PHE A 1 96 ? 1.913 12.597 -25.397 1.00 14.48 373 PHE A N 1
ATOM 782 C CA . PHE A 1 96 ? 2.630 11.382 -25.768 1.00 14.53 373 PHE A CA 1
ATOM 783 C C . PHE A 1 96 ? 1.802 10.142 -25.453 1.00 14.67 373 PHE A C 1
ATOM 784 O O . PHE A 1 96 ? 0.833 10.206 -24.690 1.00 14.72 373 PHE A O 1
ATOM 792 N N . THR A 1 97 ? 2.197 9.026 -26.062 1.00 15.09 374 THR A N 1
ATOM 793 C CA A THR A 1 97 ? 1.540 7.746 -25.827 0.70 15.28 374 THR A CA 1
ATOM 794 C CA B THR A 1 97 ? 1.553 7.733 -25.853 0.30 15.17 374 THR A CA 1
ATOM 795 C C . THR A 1 97 ? 2.321 6.940 -24.797 1.00 15.36 374 THR A C 1
ATOM 796 O O . THR A 1 97 ? 3.547 7.043 -24.708 1.00 15.58 374 THR A O 1
ATOM 803 N N . ILE A 1 98 ? 1.600 6.147 -24.008 1.00 15.29 375 ILE A N 1
ATOM 804 C CA . ILE A 1 98 ? 2.214 5.305 -22.982 1.00 14.69 375 ILE A CA 1
ATOM 805 C C . ILE A 1 98 ? 1.446 3.989 -22.854 1.00 14.25 375 ILE A C 1
ATOM 806 O O . ILE A 1 98 ? 0.225 3.984 -22.686 1.00 14.27 375 ILE A O 1
ATOM 811 N N . ASN A 1 99 ? 2.168 2.877 -22.961 1.00 13.99 376 ASN A N 1
ATOM 812 C CA . ASN A 1 99 ? 1.577 1.555 -22.787 1.00 13.61 376 ASN A CA 1
ATOM 813 C C . ASN A 1 99 ? 1.266 1.307 -21.316 1.00 12.97 376 ASN A C 1
ATOM 814 O O . ASN A 1 99 ? 1.967 1.807 -20.436 1.00 12.35 376 ASN A O 1
ATOM 819 N N . GLY A 1 100 ? 0.213 0.535 -21.057 1.00 12.33 377 GLY A N 1
ATOM 820 C CA . GLY A 1 100 ? -0.194 0.209 -19.691 1.00 11.89 377 GLY A CA 1
ATOM 821 C C . GLY A 1 100 ? 0.895 -0.447 -18.860 1.00 11.95 377 GLY A C 1
ATOM 822 O O . GLY A 1 100 ? 1.005 -0.184 -17.663 1.00 11.66 377 GLY A O 1
ATOM 823 N N . LYS A 1 101 ? 1.705 -1.293 -19.496 1.00 12.25 378 LYS A N 1
ATOM 824 C CA . LYS A 1 101 ? 2.827 -1.956 -18.822 1.00 12.71 378 LYS A CA 1
ATOM 825 C C . LYS A 1 101 ? 3.803 -0.952 -18.208 1.00 12.61 378 LYS A C 1
ATOM 826 O O . LYS A 1 101 ? 4.344 -1.184 -17.126 1.00 12.74 378 LYS A O 1
ATOM 832 N N . THR A 1 102 ? 4.015 0.162 -18.904 1.00 12.79 379 THR A N 1
ATOM 833 C CA . THR A 1 102 ? 4.951 1.198 -18.466 1.00 13.05 379 THR A CA 1
ATOM 834 C C . THR A 1 102 ? 4.475 1.936 -17.203 1.00 12.63 379 THR A C 1
ATOM 835 O O . THR A 1 102 ? 5.286 2.502 -16.469 1.00 12.87 379 THR A O 1
ATOM 839 N N . LEU A 1 103 ? 3.166 1.924 -16.953 1.00 11.83 380 LEU A N 1
ATOM 840 C CA . LEU A 1 103 ? 2.588 2.564 -15.766 1.00 11.31 380 LEU A CA 1
ATOM 841 C C . LEU A 1 103 ? 2.541 1.664 -14.526 1.00 10.71 380 LEU A C 1
ATOM 842 O O . LEU A 1 103 ? 2.333 2.161 -13.419 1.00 10.15 380 LEU A O 1
ATOM 847 N N . ILE A 1 104 ? 2.738 0.358 -14.701 1.00 10.36 381 ILE A N 1
ATOM 848 C CA . ILE A 1 104 ? 2.587 -0.597 -13.595 1.00 10.36 381 ILE A CA 1
ATOM 849 C C . ILE A 1 104 ? 3.591 -0.290 -12.486 1.00 10.17 381 ILE A C 1
ATOM 850 O O . ILE A 1 104 ? 4.781 -0.111 -12.749 1.00 10.40 381 ILE A O 1
ATOM 855 N N . GLY A 1 105 ? 3.096 -0.222 -11.251 1.00 9.98 382 GLY A N 1
ATOM 856 C CA . GLY A 1 105 ? 3.929 0.109 -10.097 1.00 10.02 382 GLY A CA 1
ATOM 857 C C . GLY A 1 105 ? 3.890 1.578 -9.710 1.00 9.88 382 GLY A C 1
ATOM 858 O O . GLY A 1 105 ? 4.423 1.955 -8.666 1.00 9.96 382 GLY A O 1
ATOM 859 N N . SER A 1 106 ? 3.266 2.412 -10.543 1.00 9.69 383 SER A N 1
ATOM 860 C CA . SER A 1 106 ? 3.094 3.827 -10.222 1.00 9.84 383 SER A CA 1
ATOM 861 C C . SER A 1 106 ? 2.213 3.981 -8.991 1.00 9.67 383 SER A C 1
ATOM 862 O O . SER A 1 106 ? 1.324 3.166 -8.753 1.00 9.41 383 SER A O 1
ATOM 865 N N . ARG A 1 107 ? 2.469 5.026 -8.209 1.00 9.95 384 ARG A N 1
ATOM 866 C CA . ARG A 1 107 ? 1.669 5.309 -7.020 1.00 10.33 384 ARG A CA 1
ATOM 867 C C . ARG A 1 107 ? 0.586 6.329 -7.339 1.00 10.11 384 ARG A C 1
ATOM 868 O O . ARG A 1 107 ? 0.795 7.248 -8.136 1.00 9.67 384 ARG A O 1
ATOM 876 N N . ILE A 1 108 ? -0.570 6.157 -6.705 1.00 10.22 385 ILE A N 1
ATOM 877 C CA . ILE A 1 108 ? -1.747 6.961 -7.004 1.00 10.48 385 ILE A CA 1
ATOM 878 C C . ILE A 1 108 ? -2.527 7.327 -5.750 1.00 10.86 385 ILE A C 1
ATOM 879 O O . ILE A 1 108 ? -2.422 6.656 -4.721 1.00 11.13 385 ILE A O 1
ATOM 884 N N . ASP A 1 109 ? -3.295 8.409 -5.862 1.00 11.42 386 ASP A N 1
ATOM 885 C CA A ASP A 1 109 ? -4.231 8.823 -4.825 0.30 11.82 386 ASP A CA 1
ATOM 886 C CA B ASP A 1 109 ? -4.224 8.842 -4.822 0.70 11.99 386 ASP A CA 1
ATOM 887 C C . ASP A 1 109 ? -5.635 8.812 -5.411 1.00 11.97 386 ASP A C 1
ATOM 888 O O . ASP A 1 109 ? -5.983 9.653 -6.243 1.00 12.74 386 ASP A O 1
ATOM 897 N N . ALA A 1 110 ? -6.435 7.839 -4.982 1.00 11.44 387 ALA A N 1
ATOM 898 C CA . ALA A 1 110 ? -7.781 7.646 -5.513 1.00 11.19 387 ALA A CA 1
ATOM 899 C C . ALA A 1 110 ? -8.816 8.355 -4.639 1.00 11.18 387 ALA A C 1
ATOM 900 O O . ALA A 1 110 ? -8.791 8.201 -3.418 1.00 11.35 387 ALA A O 1
ATOM 902 N N . PRO A 1 111 ? -9.731 9.130 -5.258 1.00 11.15 388 PRO A N 1
ATOM 903 C CA . PRO A 1 111 ? -10.761 9.850 -4.502 1.00 11.17 388 PRO A CA 1
ATOM 904 C C . PRO A 1 111 ? -11.552 8.971 -3.533 1.00 11.21 388 PRO A C 1
ATOM 905 O O . PRO A 1 111 ? -12.035 7.904 -3.918 1.00 10.88 388 PRO A O 1
ATOM 909 N N . TYR A 1 112 ? -11.649 9.420 -2.281 1.00 11.30 389 TYR A N 1
ATOM 910 C CA . TYR A 1 112 ? -12.463 8.774 -1.238 1.00 11.54 389 TYR A CA 1
ATOM 911 C C . TYR A 1 112 ? -11.924 7.429 -0.731 1.00 11.76 389 TYR A C 1
ATOM 912 O O . TYR A 1 112 ? -12.496 6.856 0.195 1.00 11.94 389 TYR A O 1
ATOM 921 N N . ALA A 1 113 ? -10.829 6.934 -1.306 1.00 12.15 390 ALA A N 1
ATOM 922 C CA . ALA A 1 113 ? -10.278 5.641 -0.906 1.00 12.82 390 ALA A CA 1
ATOM 923 C C . ALA A 1 113 ? -9.770 5.713 0.529 1.00 13.90 390 ALA A C 1
ATOM 924 O O . ALA A 1 113 ? -8.974 6.589 0.868 1.00 14.77 390 ALA A O 1
ATOM 926 N N . VAL A 1 114 ? -10.247 4.800 1.370 1.00 15.03 391 VAL A N 1
ATOM 927 C CA . VAL A 1 114 ? -9.820 4.753 2.771 1.00 15.98 391 VAL A CA 1
ATOM 928 C C . VAL A 1 114 ? -8.480 4.032 2.912 1.00 16.85 391 VAL A C 1
ATOM 929 O O . VAL A 1 114 ? -7.676 4.376 3.780 1.00 18.17 391 VAL A O 1
ATOM 933 N N . ASN A 1 115 ? -8.245 3.037 2.058 1.00 17.80 392 ASN A N 1
ATOM 934 C CA . ASN A 1 115 ? -6.942 2.380 1.991 1.00 18.60 392 ASN A CA 1
ATOM 935 C C . ASN A 1 115 ? -5.908 3.326 1.396 1.00 18.60 392 ASN A C 1
ATOM 936 O O . ASN A 1 115 ? -6.235 4.169 0.560 1.00 18.94 392 ASN A O 1
ATOM 941 N N . LYS A 1 116 ? -4.662 3.179 1.837 1.00 18.58 393 LYS A N 1
ATOM 942 C CA . LYS A 1 116 ? -3.580 4.073 1.438 1.00 18.77 393 LYS A CA 1
ATOM 943 C C . LYS A 1 116 ? -2.514 3.308 0.660 1.00 17.49 393 LYS A C 1
ATOM 944 O O . LYS A 1 116 ? -2.567 2.080 0.560 1.00 17.57 393 LYS A O 1
ATOM 950 N N . ASN A 1 117 ? -1.559 4.051 0.105 1.00 16.90 394 ASN A N 1
ATOM 951 C CA . ASN A 1 117 ? -0.444 3.481 -0.655 1.00 16.23 394 ASN A CA 1
ATOM 952 C C . ASN A 1 117 ? -0.904 2.667 -1.871 1.00 14.77 394 ASN A C 1
ATOM 953 O O . ASN A 1 117 ? -0.390 1.578 -2.134 1.00 15.15 394 ASN A O 1
ATOM 958 N N . LEU A 1 118 ? -1.869 3.212 -2.611 1.00 12.86 395 LEU A N 1
ATOM 959 C CA . LEU A 1 118 ? -2.431 2.532 -3.783 1.00 11.67 395 LEU A CA 1
ATOM 960 C C . LEU A 1 118 ? -1.464 2.560 -4.965 1.00 10.50 395 LEU A C 1
ATOM 961 O O . LEU A 1 118 ? -0.691 3.507 -5.127 1.00 10.27 395 LEU A O 1
ATOM 966 N N . ARG A 1 119 ? -1.527 1.515 -5.788 1.00 9.65 396 ARG A N 1
ATOM 967 C CA . ARG A 1 119 ? -0.640 1.353 -6.938 1.00 9.46 396 ARG A CA 1
ATOM 968 C C . ARG A 1 119 ? -1.434 1.105 -8.215 1.00 9.07 396 ARG A C 1
ATOM 969 O O . ARG A 1 119 ? -2.611 0.749 -8.164 1.00 8.87 396 ARG A O 1
ATOM 977 N N . VAL A 1 120 ? -0.777 1.299 -9.355 1.00 8.79 397 VAL A N 1
ATOM 978 C CA . VAL A 1 120 ? -1.342 0.946 -10.655 1.00 8.73 397 VAL A CA 1
ATOM 979 C C . VAL A 1 120 ? -0.961 -0.500 -10.961 1.00 8.44 397 VAL A C 1
ATOM 980 O O . VAL A 1 120 ? 0.224 -0.842 -10.970 1.00 8.32 397 VAL A O 1
ATOM 984 N N . LEU A 1 121 ? -1.965 -1.340 -11.206 1.00 8.30 398 LEU A N 1
ATOM 985 C CA . LEU A 1 121 ? -1.759 -2.770 -11.444 1.00 8.30 398 LEU A CA 1
ATOM 986 C C . LEU A 1 121 ? -2.358 -3.200 -12.787 1.00 8.25 398 LEU A C 1
ATOM 987 O O . LEU A 1 121 ? -3.211 -2.503 -13.335 1.00 7.86 398 LEU A O 1
ATOM 992 N N . PRO A 1 122 ? -1.904 -4.347 -13.329 1.00 8.41 399 PRO A N 1
ATOM 993 C CA . PRO A 1 122 ? -2.403 -4.797 -14.628 1.00 8.69 399 PRO A CA 1
ATOM 994 C C . PRO A 1 122 ? -3.714 -5.579 -14.553 1.00 9.01 399 PRO A C 1
ATOM 995 O O . PRO A 1 122 ? -3.899 -6.392 -13.647 1.00 8.69 399 PRO A O 1
ATOM 999 N N . MET A 1 123 ? -4.609 -5.319 -15.507 1.00 9.71 400 MET A N 1
ATOM 1000 C CA . MET A 1 123 ? -5.819 -6.115 -15.708 1.00 10.39 400 MET A CA 1
ATOM 1001 C C . MET A 1 123 ? -5.885 -6.515 -17.178 1.00 11.36 400 MET A C 1
ATOM 1002 O O . MET A 1 123 ? -6.032 -5.663 -18.053 1.00 11.90 400 MET A O 1
ATOM 1007 N N . GLU A 1 124 ? -5.784 -7.816 -17.435 1.00 12.48 401 GLU A N 1
ATOM 1008 C CA . GLU A 1 124 ? -5.734 -8.348 -18.797 1.00 13.74 401 GLU A CA 1
ATOM 1009 C C . GLU A 1 124 ? -7.092 -8.310 -19.505 1.00 13.31 401 GLU A C 1
ATOM 1010 O O . GLU A 1 124 ? -7.150 -8.342 -20.736 1.00 14.24 401 GLU A O 1
ATOM 1016 N N . THR A 1 125 ? -8.174 -8.232 -18.732 1.00 12.48 402 THR A N 1
ATOM 1017 C CA . THR A 1 125 ? -9.531 -8.331 -19.272 1.00 12.53 402 THR A CA 1
ATOM 1018 C C . THR A 1 125 ? -10.243 -6.981 -19.443 1.00 12.74 402 THR A C 1
ATOM 1019 O O . THR A 1 125 ? -11.472 -6.934 -19.528 1.00 13.07 402 THR A O 1
ATOM 1023 N N . VAL A 1 126 ? -9.480 -5.891 -19.504 1.00 12.34 403 VAL A N 1
ATOM 1024 C CA . VAL A 1 126 ? -10.053 -4.579 -19.798 1.00 12.44 403 VAL A CA 1
ATOM 1025 C C . VAL A 1 126 ? -10.499 -4.557 -21.256 1.00 12.64 403 VAL A C 1
ATOM 1026 O O . VAL A 1 126 ? -9.719 -4.883 -22.152 1.00 12.80 403 VAL A O 1
ATOM 1030 N N . LEU A 1 127 ? -11.756 -4.187 -21.490 1.00 12.83 404 LEU A N 1
ATOM 1031 C CA . LEU A 1 127 ? -12.266 -4.037 -22.847 1.00 13.17 404 LEU A CA 1
ATOM 1032 C C . LEU A 1 127 ? -11.816 -2.679 -23.380 1.00 13.25 404 LEU A C 1
ATOM 1033 O O . LEU A 1 127 ? -12.250 -1.637 -22.888 1.00 13.23 404 LEU A O 1
ATOM 1038 N N . ALA A 1 128 ? -10.938 -2.699 -24.381 1.00 13.73 405 ALA A N 1
ATOM 1039 C CA . ALA A 1 128 ? -10.295 -1.481 -24.889 1.00 13.96 405 ALA A CA 1
ATOM 1040 C C . ALA A 1 128 ? -11.277 -0.452 -25.454 1.00 13.94 405 ALA A C 1
ATOM 1041 O O . ALA A 1 128 ? -11.010 0.749 -25.406 1.00 14.88 405 ALA A O 1
ATOM 1043 N N . THR A 1 129 ? -12.405 -0.925 -25.982 1.00 13.72 406 THR A N 1
ATOM 1044 C CA . THR A 1 129 ? -13.418 -0.053 -26.580 1.00 14.10 406 THR A CA 1
ATOM 1045 C C . THR A 1 129 ? -14.504 0.400 -25.592 1.00 13.35 406 THR A C 1
ATOM 1046 O O . THR A 1 129 ? -15.484 1.026 -25.996 1.00 14.32 406 THR A O 1
ATOM 1050 N N . LYS A 1 130 ? -14.334 0.087 -24.308 1.00 12.22 407 LYS A N 1
ATOM 1051 C CA . LYS A 1 130 ? -15.300 0.464 -23.277 1.00 11.66 407 LYS A CA 1
ATOM 1052 C C . LYS A 1 130 ? -14.728 1.551 -22.371 1.00 11.01 407 LYS A C 1
ATOM 1053 O O . LYS A 1 130 ? -13.589 1.450 -21.919 1.00 11.14 407 LYS A O 1
ATOM 1059 N N . GLY A 1 131 ? -15.524 2.585 -22.107 1.00 10.49 408 GLY A N 1
ATOM 1060 C CA . GLY A 1 131 ? -15.127 3.656 -21.194 1.00 10.12 408 GLY A CA 1
ATOM 1061 C C . GLY A 1 131 ? -13.798 4.292 -21.558 1.00 9.88 408 GLY A C 1
ATOM 1062 O O . GLY A 1 131 ? -13.568 4.640 -22.716 1.00 10.01 408 GLY A O 1
ATOM 1063 N N . THR A 1 132 ? -12.920 4.426 -20.566 1.00 9.33 409 THR A N 1
ATOM 1064 C CA . THR A 1 132 ? -11.614 5.066 -20.739 1.00 9.02 409 THR A CA 1
ATOM 1065 C C . THR A 1 132 ? -10.467 4.071 -20.910 1.00 8.82 409 THR A C 1
ATOM 1066 O O . THR A 1 132 ? -9.324 4.474 -21.141 1.00 8.68 409 THR A O 1
ATOM 1070 N N . GLY A 1 133 ? -10.763 2.779 -20.775 1.00 8.75 410 GLY A N 1
ATOM 1071 C CA . GLY A 1 133 ? -9.726 1.750 -20.729 1.00 8.71 410 GLY A CA 1
ATOM 1072 C C . GLY A 1 133 ? -9.020 1.684 -19.382 1.00 8.62 410 GLY A C 1
ATOM 1073 O O . GLY A 1 133 ? -8.062 0.927 -19.218 1.00 8.69 410 GLY A O 1
ATOM 1074 N N . VAL A 1 134 ? -9.497 2.474 -18.419 1.00 8.40 411 VAL A N 1
ATOM 1075 C CA . VAL A 1 134 ? -8.949 2.507 -17.069 1.00 8.29 411 VAL A CA 1
ATOM 1076 C C . VAL A 1 134 ? -10.075 2.094 -16.129 1.00 8.30 411 VAL A C 1
ATOM 1077 O O . VAL A 1 134 ? -11.188 2.611 -16.223 1.00 7.95 411 VAL A O 1
ATOM 1081 N N . VAL A 1 135 ? -9.783 1.156 -15.235 1.00 8.41 412 VAL A N 1
ATOM 1082 C CA . VAL A 1 135 ? -10.787 0.590 -14.339 1.00 8.82 412 VAL A CA 1
ATOM 1083 C C . VAL A 1 135 ? -10.264 0.660 -12.913 1.00 8.94 412 VAL A C 1
ATOM 1084 O O . VAL A 1 135 ? -9.199 0.126 -12.622 1.00 9.29 412 VAL A O 1
ATOM 1088 N N . THR A 1 136 ? -11.000 1.319 -12.021 1.00 9.13 413 THR A N 1
ATOM 1089 C CA . THR A 1 136 ? -10.589 1.360 -10.620 1.00 9.08 413 THR A CA 1
ATOM 1090 C C . THR A 1 136 ? -11.046 0.087 -9.915 1.00 9.13 413 THR A C 1
ATOM 1091 O O . THR A 1 136 ? -12.078 -0.488 -10.258 1.00 9.95 413 THR A O 1
ATOM 1095 N N . CYS A 1 137 ? -10.266 -0.343 -8.931 1.00 8.87 414 CYS A N 1
ATOM 1096 C CA . CYS A 1 137 ? -10.403 -1.675 -8.351 1.00 8.61 414 CYS A CA 1
ATOM 1097 C C . CYS A 1 137 ? -11.139 -1.658 -7.015 1.00 8.23 414 CYS A C 1
ATOM 1098 O O . CYS A 1 137 ? -10.629 -1.127 -6.032 1.00 8.06 414 CYS A O 1
ATOM 1101 N N . VAL A 1 138 ? -12.330 -2.253 -6.990 1.00 8.10 415 VAL A N 1
ATOM 1102 C CA . VAL A 1 138 ? -13.121 -2.393 -5.766 1.00 8.16 415 VAL A CA 1
ATOM 1103 C C . VAL A 1 138 ? -13.433 -3.882 -5.549 1.00 8.13 415 VAL A C 1
ATOM 1104 O O . VAL A 1 138 ? -14.502 -4.358 -5.939 1.00 7.89 415 VAL A O 1
ATOM 1108 N N . PRO A 1 139 ? -12.496 -4.626 -4.926 1.00 8.22 416 PRO A N 1
ATOM 1109 C CA . PRO A 1 139 ? -12.656 -6.081 -4.783 1.00 8.35 416 PRO A CA 1
ATOM 1110 C C . PRO A 1 139 ? -13.826 -6.535 -3.903 1.00 8.31 416 PRO A C 1
ATOM 1111 O O . PRO A 1 139 ? -14.269 -7.674 -4.032 1.00 8.59 416 PRO A O 1
ATOM 1115 N N . SER A 1 140 ? -14.307 -5.670 -3.014 1.00 8.22 417 SER A N 1
ATOM 1116 C CA . SER A 1 140 ? -15.437 -6.007 -2.147 1.00 8.41 417 SER A CA 1
ATOM 1117 C C . SER A 1 140 ? -16.727 -6.251 -2.927 1.00 8.20 417 SER A C 1
ATOM 1118 O O . SER A 1 140 ? -17.511 -7.133 -2.571 1.00 8.13 417 SER A O 1
ATOM 1121 N N . ASP A 1 141 ? -16.942 -5.467 -3.983 1.00 8.10 418 ASP A N 1
ATOM 1122 C CA . ASP A 1 141 ? -18.222 -5.465 -4.697 1.00 8.15 418 ASP A CA 1
ATOM 1123 C C . ASP A 1 141 ? -18.161 -5.732 -6.207 1.00 7.98 418 ASP A C 1
ATOM 1124 O O . ASP A 1 141 ? -19.199 -5.976 -6.817 1.00 7.96 418 ASP A O 1
ATOM 1129 N N . SER A 1 142 ? -16.971 -5.688 -6.807 1.00 7.88 419 SER A N 1
ATOM 1130 C CA . SER A 1 142 ? -16.807 -6.035 -8.222 1.00 7.76 419 SER A CA 1
ATOM 1131 C C . SER A 1 142 ? -16.187 -7.425 -8.360 1.00 7.71 419 SER A C 1
ATOM 1132 O O . SER A 1 142 ? -15.025 -7.615 -8.001 1.00 7.83 419 SER A O 1
ATOM 1135 N N . PRO A 1 143 ? -16.958 -8.404 -8.872 1.00 7.71 420 PRO A N 1
ATOM 1136 C CA . PRO A 1 143 ? -16.409 -9.744 -9.109 1.00 7.71 420 PRO A CA 1
ATOM 1137 C C . PRO A 1 143 ? -15.160 -9.760 -9.996 1.00 7.76 420 PRO A C 1
ATOM 1138 O O . PRO A 1 143 ? -14.203 -10.462 -9.679 1.00 7.83 420 PRO A O 1
ATOM 1142 N N . ASP A 1 144 ? -15.175 -8.995 -11.088 1.00 7.80 421 ASP A N 1
ATOM 1143 C CA . ASP A 1 144 ? -14.000 -8.859 -11.960 1.00 8.10 421 ASP A CA 1
ATOM 1144 C C . ASP A 1 144 ? -12.770 -8.393 -11.188 1.00 7.85 421 ASP A C 1
ATOM 1145 O O . ASP A 1 144 ? -11.679 -8.941 -11.351 1.00 7.94 421 ASP A O 1
ATOM 1150 N N . ASP A 1 145 ? -12.950 -7.377 -10.351 1.00 7.78 422 ASP A N 1
ATOM 1151 C CA . ASP A 1 145 ? -11.845 -6.825 -9.572 1.00 7.87 422 ASP A CA 1
ATOM 1152 C C . ASP A 1 145 ? -11.345 -7.811 -8.520 1.00 7.88 422 ASP A C 1
ATOM 1153 O O . ASP A 1 145 ? -10.141 -7.911 -8.287 1.00 8.17 422 ASP A O 1
ATOM 1158 N N . PHE A 1 146 ? -12.266 -8.539 -7.892 1.00 7.91 423 PHE A N 1
ATOM 1159 C CA . PHE A 1 146 ? -11.900 -9.540 -6.893 1.00 7.96 423 PHE A CA 1
ATOM 1160 C C . PHE A 1 146 ? -11.062 -10.666 -7.494 1.00 8.23 423 PHE A C 1
ATOM 1161 O O . PHE A 1 146 ? -10.026 -11.037 -6.941 1.00 8.20 423 PHE A O 1
ATOM 1169 N N . VAL A 1 147 ? -11.524 -11.209 -8.618 1.00 8.52 424 VAL A N 1
ATOM 1170 C CA A VAL A 1 147 ? -10.845 -12.332 -9.265 0.60 8.81 424 VAL A CA 1
ATOM 1171 C CA B VAL A 1 147 ? -10.851 -12.328 -9.279 0.40 8.77 424 VAL A CA 1
ATOM 1172 C C . VAL A 1 147 ? -9.474 -11.911 -9.807 1.00 8.79 424 VAL A C 1
ATOM 1173 O O . VAL A 1 147 ? -8.514 -12.681 -9.739 1.00 8.96 424 VAL A O 1
ATOM 1180 N N . THR A 1 148 ? -9.380 -10.688 -10.327 1.00 8.87 425 THR A N 1
ATOM 1181 C CA . THR A 1 148 ? -8.106 -10.158 -10.820 1.00 9.09 425 THR A CA 1
ATOM 1182 C C . THR A 1 148 ? -7.134 -9.918 -9.663 1.00 9.07 425 THR A C 1
ATOM 1183 O O . THR A 1 148 ? -5.958 -10.276 -9.751 1.00 9.22 425 THR A O 1
ATOM 1187 N N . THR A 1 149 ? -7.633 -9.315 -8.586 1.00 9.21 426 THR A N 1
ATOM 1188 C CA . THR A 1 149 ? -6.844 -9.100 -7.370 1.00 9.64 426 THR A CA 1
ATOM 1189 C C . THR A 1 149 ? -6.317 -10.416 -6.793 1.00 9.54 426 THR A C 1
ATOM 1190 O O . THR A 1 149 ? -5.159 -10.493 -6.375 1.00 9.40 426 THR A O 1
ATOM 1194 N N . ARG A 1 150 ? -7.171 -11.438 -6.769 1.00 9.65 427 ARG A N 1
ATOM 1195 C CA A ARG A 1 150 ? -6.799 -12.740 -6.217 0.50 9.67 427 ARG A CA 1
ATOM 1196 C CA B ARG A 1 150 ? -6.804 -12.744 -6.222 0.50 9.68 427 ARG A CA 1
ATOM 1197 C C . ARG A 1 150 ? -5.588 -13.324 -6.938 1.00 9.67 427 ARG A C 1
ATOM 1198 O O . ARG A 1 150 ? -4.630 -13.755 -6.298 1.00 9.64 427 ARG A O 1
ATOM 1213 N N . ASP A 1 151 ? -5.634 -13.334 -8.267 1.00 9.75 428 ASP A N 1
ATOM 1214 C CA . ASP A 1 151 ? -4.526 -13.865 -9.064 1.00 10.25 428 ASP A CA 1
ATOM 1215 C C . ASP A 1 151 ? -3.242 -13.056 -8.877 1.00 9.79 428 ASP A C 1
ATOM 1216 O O . ASP A 1 151 ? -2.155 -13.628 -8.789 1.00 10.12 428 ASP A O 1
ATOM 1221 N N . LEU A 1 152 ? -3.367 -11.732 -8.810 1.00 9.16 429 LEU A N 1
ATOM 1222 C CA . LEU A 1 152 ? -2.212 -10.866 -8.567 1.00 9.00 429 LEU A CA 1
ATOM 1223 C C . LEU A 1 152 ? -1.604 -11.112 -7.187 1.00 8.95 429 LEU A C 1
ATOM 1224 O O . LEU A 1 152 ? -0.384 -11.175 -7.047 1.00 8.77 429 LEU A O 1
ATOM 1229 N N . ALA A 1 153 ? -2.457 -11.251 -6.175 1.00 9.02 430 ALA A N 1
ATOM 1230 C CA . ALA A 1 153 ? -2.000 -11.485 -4.803 1.00 9.19 430 ALA A CA 1
ATOM 1231 C C . ALA A 1 153 ? -1.402 -12.878 -4.603 1.00 9.07 430 ALA A C 1
ATOM 1232 O O . ALA A 1 153 ? -0.508 -13.056 -3.778 1.00 8.93 430 ALA A O 1
ATOM 1234 N N . ASN A 1 154 ? -1.895 -13.861 -5.352 1.00 9.03 431 ASN A N 1
ATOM 1235 C CA . ASN A 1 154 ? -1.420 -15.240 -5.212 1.00 9.26 431 ASN A CA 1
ATOM 1236 C C . ASN A 1 154 ? -0.081 -15.502 -5.902 1.00 9.62 431 ASN A C 1
ATOM 1237 O O . ASN A 1 154 ? 0.685 -16.353 -5.450 1.00 10.44 431 ASN A O 1
ATOM 1242 N N . LYS A 1 155 ? 0.197 -14.784 -6.989 1.00 9.79 432 LYS A N 1
ATOM 1243 C CA . LYS A 1 155 ? 1.470 -14.913 -7.705 1.00 10.15 432 LYS A CA 1
ATOM 1244 C C . LYS A 1 155 ? 1.980 -13.547 -8.176 1.00 9.85 432 LYS A C 1
ATOM 1245 O O . LYS A 1 155 ? 2.105 -13.310 -9.376 1.00 9.75 432 LYS A O 1
ATOM 1251 N N . PRO A 1 156 ? 2.293 -12.643 -7.230 1.00 9.92 433 PRO A N 1
ATOM 1252 C CA . PRO A 1 156 ? 2.647 -11.267 -7.606 1.00 10.01 433 PRO A CA 1
ATOM 1253 C C . PRO A 1 156 ? 3.907 -11.156 -8.464 1.00 10.29 433 PRO A C 1
ATOM 1254 O O . PRO A 1 156 ? 3.890 -10.467 -9.486 1.00 10.13 433 PRO A O 1
ATOM 1258 N N . GLU A 1 157 ? 4.975 -11.840 -8.062 1.00 10.65 434 GLU A N 1
ATOM 1259 C CA . GLU A 1 157 ? 6.242 -11.797 -8.799 1.00 11.10 434 GLU A CA 1
ATOM 1260 C C . GLU A 1 157 ? 6.072 -12.329 -10.221 1.00 11.12 434 GLU A C 1
ATOM 1261 O O . GLU A 1 157 ? 6.604 -11.756 -11.172 1.00 11.56 434 GLU A O 1
ATOM 1267 N N . TYR A 1 158 ? 5.317 -13.417 -10.352 1.00 11.11 435 TYR A N 1
ATOM 1268 C CA . TYR A 1 158 ? 4.993 -14.014 -11.651 1.00 11.25 435 TYR A CA 1
ATOM 1269 C C . TYR A 1 158 ? 4.240 -13.027 -12.546 1.00 10.86 435 TYR A C 1
ATOM 1270 O O . TYR A 1 158 ? 4.504 -12.943 -13.747 1.00 10.65 435 TYR A O 1
ATOM 1279 N N . TYR A 1 159 ? 3.324 -12.265 -11.949 1.00 10.56 436 TYR A N 1
ATOM 1280 C CA . TYR A 1 159 ? 2.552 -11.243 -12.671 1.00 10.71 436 TYR A CA 1
ATOM 1281 C C . TYR A 1 159 ? 3.293 -9.909 -12.851 1.00 10.52 436 TYR A C 1
ATOM 1282 O O . TYR A 1 159 ? 2.717 -8.945 -13.353 1.00 10.92 436 TYR A O 1
ATOM 1291 N N . GLY A 1 160 ? 4.562 -9.851 -12.457 1.00 10.50 437 GLY A N 1
ATOM 1292 C CA . GLY A 1 160 ? 5.385 -8.664 -12.678 1.00 10.59 437 GLY A CA 1
ATOM 1293 C C . GLY A 1 160 ? 5.101 -7.522 -11.720 1.00 10.64 437 GLY A C 1
ATOM 1294 O O . GLY A 1 160 ? 5.293 -6.355 -12.067 1.00 11.31 437 GLY A O 1
ATOM 1295 N N . ILE A 1 161 ? 4.645 -7.859 -10.515 1.00 10.09 438 ILE A N 1
ATOM 1296 C CA . ILE A 1 161 ? 4.405 -6.869 -9.464 1.00 10.03 438 ILE A CA 1
ATOM 1297 C C . ILE A 1 161 ? 5.064 -7.322 -8.163 1.00 9.97 438 ILE A C 1
ATOM 1298 O O . ILE A 1 161 ? 5.603 -8.427 -8.083 1.00 10.26 438 ILE A O 1
ATOM 1303 N N . GLU A 1 162 ? 5.027 -6.457 -7.155 1.00 9.72 439 GLU A N 1
ATOM 1304 C CA . GLU A 1 162 ? 5.543 -6.779 -5.829 1.00 9.90 439 GLU A CA 1
ATOM 1305 C C . GLU A 1 162 ? 4.380 -7.025 -4.876 1.00 9.81 439 GLU A C 1
ATOM 1306 O O . GLU A 1 162 ? 3.287 -6.487 -5.067 1.00 9.49 439 GLU A O 1
ATOM 1312 N N . LYS A 1 163 ? 4.628 -7.831 -3.846 1.00 9.89 440 LYS A N 1
ATOM 1313 C CA . LYS A 1 163 ? 3.593 -8.229 -2.886 1.00 10.29 440 LYS A CA 1
ATOM 1314 C C . LYS A 1 163 ? 2.871 -7.032 -2.269 1.00 10.34 440 LYS A C 1
ATOM 1315 O O . LYS A 1 163 ? 1.646 -7.033 -2.151 1.00 10.31 440 LYS A O 1
ATOM 1321 N N . ASP A 1 164 ? 3.638 -6.014 -1.885 1.00 10.47 441 ASP A N 1
ATOM 1322 C CA . ASP A 1 164 ? 3.090 -4.844 -1.196 1.00 11.12 441 ASP A CA 1
ATOM 1323 C C . ASP A 1 164 ? 2.240 -3.934 -2.089 1.00 11.00 441 ASP A C 1
ATOM 1324 O O . ASP A 1 164 ? 1.549 -3.052 -1.578 1.00 11.97 441 ASP A O 1
ATOM 1329 N N . TRP A 1 165 ? 2.291 -4.132 -3.406 1.00 10.48 442 TRP A N 1
ATOM 1330 C CA . TRP A 1 165 ? 1.497 -3.319 -4.330 1.00 10.42 442 TRP A CA 1
ATOM 1331 C C . TRP A 1 165 ? 0.035 -3.746 -4.405 1.00 10.95 442 TRP A C 1
ATOM 1332 O O . TRP A 1 165 ? -0.813 -2.955 -4.812 1.00 11.11 442 TRP A O 1
ATOM 1343 N N . VAL A 1 166 ? -0.256 -4.995 -4.046 1.00 11.77 443 VAL A N 1
ATOM 1344 C CA . VAL A 1 166 ? -1.625 -5.515 -4.120 1.00 12.64 443 VAL A CA 1
ATOM 1345 C C . VAL A 1 166 ? -2.192 -5.691 -2.712 1.00 13.52 443 VAL A C 1
ATOM 1346 O O . VAL A 1 166 ? -1.535 -6.248 -1.835 1.00 13.89 443 VAL A O 1
ATOM 1350 N N . GLN A 1 167 ? -3.412 -5.198 -2.506 1.00 15.26 444 GLN A N 1
ATOM 1351 C CA . GLN A 1 167 ? -4.056 -5.212 -1.194 1.00 16.80 444 GLN A CA 1
ATOM 1352 C C . GLN A 1 167 ? -5.138 -6.285 -1.131 1.00 17.41 444 GLN A C 1
ATOM 1353 O O . GLN A 1 167 ? -6.035 -6.318 -1.975 1.00 17.10 444 GLN A O 1
ATOM 1359 N N . THR A 1 168 ? -5.047 -7.159 -0.130 1.00 17.98 445 THR A N 1
ATOM 1360 C CA . THR A 1 168 ? -6.030 -8.229 0.066 1.00 18.96 445 THR A CA 1
ATOM 1361 C C . THR A 1 168 ? -6.890 -8.060 1.325 1.00 19.71 445 THR A C 1
ATOM 1362 O O . THR A 1 168 ? -7.915 -8.729 1.459 1.00 20.53 445 THR A O 1
ATOM 1366 N N . ASP A 1 169 ? -6.477 -7.183 2.240 1.00 20.95 446 ASP A N 1
ATOM 1367 C CA . ASP A 1 169 ? -7.283 -6.868 3.422 1.00 21.67 446 ASP A CA 1
ATOM 1368 C C . ASP A 1 169 ? -8.402 -5.906 3.032 1.00 20.89 446 ASP A C 1
ATOM 1369 O O . ASP A 1 169 ? -8.231 -4.684 3.064 1.00 22.09 446 ASP A O 1
ATOM 1374 N N . ILE A 1 170 ? -9.546 -6.474 2.661 1.00 19.44 447 ILE A N 1
ATOM 1375 C CA . ILE A 1 170 ? -10.670 -5.706 2.132 1.00 18.28 447 ILE A CA 1
ATOM 1376 C C . ILE A 1 170 ? -11.508 -5.095 3.254 1.00 16.82 447 ILE A C 1
ATOM 1377 O O . ILE A 1 170 ? -11.953 -5.804 4.159 1.00 16.82 447 ILE A O 1
ATOM 1382 N N . VAL A 1 171 ? -11.711 -3.778 3.181 1.00 15.59 448 VAL A N 1
ATOM 1383 C CA A VAL A 1 171 ? -12.593 -3.083 4.118 0.60 14.87 448 VAL A CA 1
ATOM 1384 C CA B VAL A 1 171 ? -12.592 -3.059 4.105 0.40 14.68 448 VAL A CA 1
ATOM 1385 C C . VAL A 1 171 ? -14.019 -3.108 3.556 1.00 14.15 448 VAL A C 1
ATOM 1386 O O . VAL A 1 171 ? -14.256 -2.677 2.427 1.00 14.14 448 VAL A O 1
ATOM 1393 N N . PRO A 1 172 ? -14.982 -3.644 4.340 1.00 13.21 449 PRO A N 1
ATOM 1394 C CA . PRO A 1 172 ? -16.358 -3.664 3.825 1.00 12.69 449 PRO A CA 1
ATOM 1395 C C . PRO A 1 172 ? -16.938 -2.265 3.605 1.00 11.80 449 PRO A C 1
ATOM 1396 O O . PRO A 1 172 ? -16.747 -1.383 4.445 1.00 11.94 449 PRO A O 1
ATOM 1400 N N . ILE A 1 173 ? -17.641 -2.088 2.485 1.00 10.95 450 ILE A N 1
ATOM 1401 C CA A ILE A 1 173 ? -18.219 -0.798 2.080 0.70 10.93 450 ILE A CA 1
ATOM 1402 C CA B ILE A 1 173 ? -18.228 -0.789 2.144 0.30 10.70 450 ILE A CA 1
ATOM 1403 C C . ILE A 1 173 ? -19.752 -0.840 2.036 1.00 10.40 450 ILE A C 1
ATOM 1404 O O . ILE A 1 173 ? -20.420 0.139 2.374 1.00 10.08 450 ILE A O 1
ATOM 1413 N N . VAL A 1 174 ? -20.301 -1.969 1.586 1.00 9.84 451 VAL A N 1
ATOM 1414 C CA . VAL A 1 174 ? -21.749 -2.127 1.434 1.00 9.73 451 VAL A CA 1
ATOM 1415 C C . VAL A 1 174 ? -22.234 -3.405 2.117 1.00 9.57 451 VAL A C 1
ATOM 1416 O O . VAL A 1 174 ? -21.750 -4.497 1.818 1.00 9.36 451 VAL A O 1
ATOM 1420 N N . HIS A 1 175 ? -23.191 -3.258 3.031 1.00 9.49 452 HIS A N 1
ATOM 1421 C CA . HIS A 1 175 ? -23.819 -4.404 3.689 1.00 9.84 452 HIS A CA 1
ATOM 1422 C C . HIS A 1 175 ? -25.000 -4.906 2.870 1.00 9.65 452 HIS A C 1
ATOM 1423 O O . HIS A 1 175 ? -25.836 -4.113 2.441 1.00 9.22 452 HIS A O 1
ATOM 1430 N N . THR A 1 176 ? -25.065 -6.221 2.664 1.00 9.49 453 THR A N 1
ATOM 1431 C CA . THR A 1 176 ? -26.226 -6.854 2.037 1.00 9.67 453 THR A CA 1
ATOM 1432 C C . THR A 1 176 ? -26.695 -8.052 2.850 1.00 9.90 453 THR A C 1
ATOM 1433 O O . THR A 1 176 ? -25.906 -8.694 3.544 1.00 9.81 453 THR A O 1
ATOM 1437 N N . GLU A 1 177 ? -27.986 -8.349 2.748 1.00 10.37 454 GLU A N 1
ATOM 1438 C CA . GLU A 1 177 ? -28.573 -9.497 3.431 1.00 10.78 454 GLU A CA 1
ATOM 1439 C C . GLU A 1 177 ? -28.284 -10.798 2.687 1.00 10.54 454 GLU A C 1
ATOM 1440 O O . GLU A 1 177 ? -28.029 -11.826 3.313 1.00 10.50 454 GLU A O 1
ATOM 1446 N N . LYS A 1 178 ? -28.323 -10.754 1.357 1.00 10.43 455 LYS A N 1
ATOM 1447 C CA . LYS A 1 178 ? -28.133 -11.957 0.541 1.00 10.83 455 LYS A CA 1
ATOM 1448 C C . LYS A 1 178 ? -26.689 -12.450 0.495 1.00 10.76 455 LYS A C 1
ATOM 1449 O O . LYS A 1 178 ? -26.450 -13.655 0.542 1.00 11.05 455 LYS A O 1
ATOM 1455 N N . TYR A 1 179 ? -25.738 -11.524 0.381 1.00 10.86 456 TYR A N 1
ATOM 1456 C CA . TYR A 1 179 ? -24.338 -11.885 0.125 1.00 10.93 456 TYR A CA 1
ATOM 1457 C C . TYR A 1 179 ? -23.343 -11.342 1.153 1.00 10.99 456 TYR A C 1
ATOM 1458 O O . TYR A 1 179 ? -22.137 -11.375 0.910 1.00 11.86 456 TYR A O 1
ATOM 1467 N N . GLY A 1 180 ? -23.831 -10.849 2.289 1.00 10.63 457 GLY A N 1
ATOM 1468 C CA . GLY A 1 180 ? -22.956 -10.311 3.329 1.00 10.44 457 GLY A CA 1
ATOM 1469 C C . GLY A 1 180 ? -22.358 -8.964 2.962 1.00 10.10 457 GLY A C 1
ATOM 1470 O O . GLY A 1 180 ? -22.901 -8.242 2.125 1.00 10.07 457 GLY A O 1
ATOM 1471 N N . ASP A 1 181 ? -21.228 -8.636 3.584 1.00 10.04 458 ASP A N 1
ATOM 1472 C CA . ASP A 1 181 ? -20.621 -7.308 3.456 1.00 10.13 458 ASP A CA 1
ATOM 1473 C C . ASP A 1 181 ? -19.506 -7.225 2.407 1.00 9.91 458 ASP A C 1
ATOM 1474 O O . ASP A 1 181 ? -18.884 -6.177 2.251 1.00 9.80 458 ASP A O 1
ATOM 1479 N N . LYS A 1 182 ? -19.252 -8.326 1.703 1.00 9.89 459 LYS A N 1
ATOM 1480 C CA . LYS A 1 182 ? -18.329 -8.342 0.568 1.00 10.01 459 LYS A CA 1
ATOM 1481 C C . LYS A 1 182 ? -18.944 -9.229 -0.514 1.00 9.55 459 LYS A C 1
ATOM 1482 O O . LYS A 1 182 ? -18.496 -10.356 -0.735 1.00 9.52 459 LYS A O 1
ATOM 1488 N N . CYS A 1 183 ? -19.969 -8.700 -1.186 1.00 9.26 460 CYS A N 1
ATOM 1489 C CA A CYS A 1 183 ? -20.757 -9.520 -2.101 0.60 9.09 460 CYS A CA 1
ATOM 1490 C CA B CYS A 1 183 ? -20.768 -9.433 -2.186 0.40 9.47 460 CYS A CA 1
ATOM 1491 C C . CYS A 1 183 ? -19.929 -10.157 -3.227 1.00 9.12 460 CYS A C 1
ATOM 1492 O O . CYS A 1 183 ? -20.241 -11.270 -3.640 1.00 9.21 460 CYS A O 1
ATOM 1497 N N . ALA A 1 184 ? -18.880 -9.483 -3.694 1.00 8.88 461 ALA A N 1
ATOM 1498 C CA . ALA A 1 184 ? -18.034 -10.040 -4.753 1.00 8.94 461 ALA A CA 1
ATOM 1499 C C . ALA A 1 184 ? -17.293 -11.291 -4.286 1.00 9.14 461 ALA A C 1
ATOM 1500 O O . ALA A 1 184 ? -17.212 -12.273 -5.023 1.00 9.08 461 ALA A O 1
ATOM 1502 N N . GLU A 1 185 ? -16.755 -11.251 -3.069 1.00 9.42 462 GLU A N 1
ATOM 1503 C CA . GLU A 1 185 ? -16.102 -12.420 -2.475 1.00 9.94 462 GLU A CA 1
ATOM 1504 C C . GLU A 1 185 ? -17.094 -13.575 -2.342 1.00 9.69 462 GLU A C 1
ATOM 1505 O O . GLU A 1 185 ? -16.780 -14.714 -2.687 1.00 9.78 462 GLU A O 1
ATOM 1511 N N . PHE A 1 186 ? -18.290 -13.265 -1.850 1.00 9.41 463 PHE A N 1
ATOM 1512 C CA . PHE A 1 186 ? -19.365 -14.247 -1.712 1.00 9.33 463 PHE A CA 1
ATOM 1513 C C . PHE A 1 186 ? -19.681 -14.907 -3.053 1.00 9.31 463 PHE A C 1
ATOM 1514 O O . PHE A 1 186 ? -19.692 -16.134 -3.165 1.00 9.39 463 PHE A O 1
ATOM 1522 N N . LEU A 1 187 ? -19.935 -14.082 -4.065 1.00 9.14 464 LEU A N 1
ATOM 1523 C CA . LEU A 1 187 ? -20.393 -14.571 -5.367 1.00 9.21 464 LEU A CA 1
ATOM 1524 C C . LEU A 1 187 ? -19.317 -15.323 -6.158 1.00 9.43 464 LEU A C 1
ATOM 1525 O O . LEU A 1 187 ? -19.620 -16.319 -6.818 1.00 9.29 464 LEU A O 1
ATOM 1530 N N . VAL A 1 188 ? -18.074 -14.850 -6.096 1.00 9.69 465 VAL A N 1
ATOM 1531 C CA . VAL A 1 188 ? -16.961 -15.534 -6.767 1.00 10.18 465 VAL A CA 1
ATOM 1532 C C . VAL A 1 188 ? -16.796 -16.954 -6.216 1.00 10.78 465 VAL A C 1
ATOM 1533 O O . VAL A 1 188 ? -16.559 -17.894 -6.977 1.00 10.94 465 VAL A O 1
ATOM 1537 N N . ASN A 1 189 ? -16.932 -17.104 -4.899 1.00 11.54 466 ASN A N 1
ATOM 1538 C CA A ASN A 1 189 ? -16.867 -18.416 -4.253 0.70 12.21 466 ASN A CA 1
ATOM 1539 C CA B ASN A 1 189 ? -16.853 -18.421 -4.275 0.30 12.08 466 ASN A CA 1
ATOM 1540 C C . ASN A 1 189 ? -18.093 -19.269 -4.560 1.00 12.52 466 ASN A C 1
ATOM 1541 O O . ASN A 1 189 ? -17.975 -20.452 -4.881 1.00 13.33 466 ASN A O 1
ATOM 1550 N N . ASP A 1 190 ? -19.273 -18.661 -4.455 1.00 12.91 467 ASP A N 1
ATOM 1551 C CA . ASP A 1 190 ? -20.536 -19.366 -4.688 1.00 14.16 467 ASP A CA 1
ATOM 1552 C C . ASP A 1 190 ? -20.638 -19.921 -6.112 1.00 13.92 467 ASP A C 1
ATOM 1553 O O . ASP A 1 190 ? -21.065 -21.060 -6.310 1.00 14.46 467 ASP A O 1
ATOM 1558 N N . LEU A 1 191 ? -20.238 -19.115 -7.095 1.00 13.50 468 LEU A N 1
ATOM 1559 C CA . LEU A 1 191 ? -20.272 -19.522 -8.504 1.00 13.42 468 LEU A CA 1
ATOM 1560 C C . LEU A 1 191 ? -18.994 -20.240 -8.957 1.00 13.50 468 LEU A C 1
ATOM 1561 O O . LEU A 1 191 ? -18.900 -20.667 -10.109 1.00 13.85 468 LEU A O 1
ATOM 1566 N N . LYS A 1 192 ? -18.022 -20.365 -8.053 1.00 13.66 469 LYS A N 1
ATOM 1567 C CA . LYS A 1 192 ? -16.756 -21.052 -8.328 1.00 14.10 469 LYS A CA 1
ATOM 1568 C C . LYS A 1 192 ? -16.049 -20.497 -9.566 1.00 13.90 469 LYS A C 1
ATOM 1569 O O . LYS A 1 192 ? -15.622 -21.243 -10.449 1.00 14.09 469 LYS A O 1
ATOM 1575 N N . ILE A 1 193 ? -15.928 -19.173 -9.609 1.00 13.93 470 ILE A N 1
ATOM 1576 C CA . ILE A 1 193 ? -15.226 -18.490 -10.689 1.00 14.67 470 ILE A CA 1
ATOM 1577 C C . ILE A 1 193 ? -13.734 -18.522 -10.365 1.00 16.17 470 ILE A C 1
ATOM 1578 O O . ILE A 1 193 ? -13.296 -17.897 -9.399 1.00 16.77 470 ILE A O 1
ATOM 1583 N N . GLN A 1 194 ? -12.963 -19.256 -11.166 1.00 18.72 471 GLN A N 1
ATOM 1584 C CA . GLN A 1 194 ? -11.528 -19.447 -10.910 1.00 20.85 471 GLN A CA 1
ATOM 1585 C C . GLN A 1 194 ? -10.599 -18.596 -11.782 1.00 20.63 471 GLN A C 1
ATOM 1586 O O . GLN A 1 194 ? -9.410 -18.494 -11.482 1.00 21.66 471 GLN A O 1
ATOM 1592 N N . SER A 1 195 ? -11.128 -17.993 -12.847 1.00 18.33 472 SER A N 1
ATOM 1593 C CA . SER A 1 195 ? -10.310 -17.201 -13.770 1.00 17.22 472 SER A CA 1
ATOM 1594 C C . SER A 1 195 ? -10.978 -15.869 -14.119 1.00 15.72 472 SER A C 1
ATOM 1595 O O . SER A 1 195 ? -12.203 -15.804 -14.228 1.00 15.43 472 SER A O 1
ATOM 1598 N N . PRO A 1 196 ? -10.173 -14.801 -14.300 1.00 14.67 473 PRO A N 1
ATOM 1599 C CA . PRO A 1 196 ? -10.706 -13.529 -14.805 1.00 14.51 473 PRO A CA 1
ATOM 1600 C C . PRO A 1 196 ? -11.298 -13.613 -16.216 1.00 14.65 473 PRO A C 1
ATOM 1601 O O . PRO A 1 196 ? -12.050 -12.727 -16.607 1.00 14.30 473 PRO A O 1
ATOM 1605 N N . LYS A 1 197 ? -10.954 -14.656 -16.969 1.00 15.20 474 LYS A N 1
ATOM 1606 C CA . LYS A 1 197 ? -11.445 -14.816 -18.339 1.00 15.85 474 LYS A CA 1
ATOM 1607 C C . LYS A 1 197 ? -12.785 -15.554 -18.444 1.00 15.23 474 LYS A C 1
ATOM 1608 O O . LYS A 1 197 ? -13.303 -15.733 -19.549 1.00 15.25 474 LYS A O 1
ATOM 1614 N N . ASP A 1 198 ? -13.343 -15.975 -17.306 0.50 14.78 475 ASP A N 1
ATOM 1615 C CA A ASP A 1 198 ? -14.677 -16.572 -17.267 0.50 14.80 475 ASP A CA 1
ATOM 1616 C CA B ASP A 1 198 ? -14.676 -16.573 -17.269 0.50 14.74 475 ASP A CA 1
ATOM 1617 C C . ASP A 1 198 ? -15.727 -15.471 -17.391 0.50 14.10 475 ASP A C 1
ATOM 1618 O O . ASP A 1 198 ? -16.414 -15.145 -16.423 0.50 13.03 475 ASP A O 1
ATOM 1627 N N . SER A 1 199 ? -15.845 -14.916 -18.596 1.00 13.98 476 SER A N 1
ATOM 1628 C CA A SER A 1 199 ? -16.649 -13.717 -18.836 0.70 13.96 476 SER A CA 1
ATOM 1629 C CA B SER A 1 199 ? -16.651 -13.719 -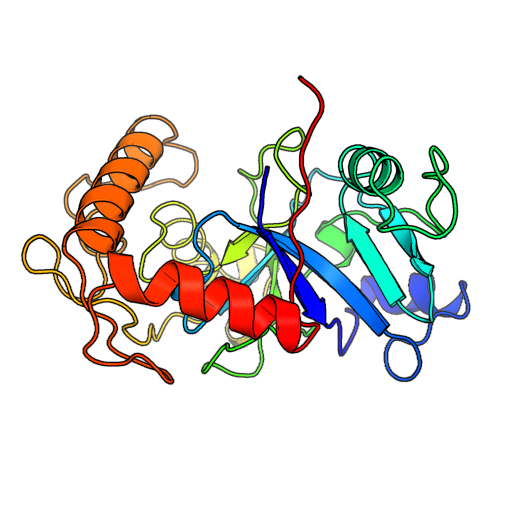18.843 0.30 13.86 476 SER A CA 1
ATOM 1630 C C . SER A 1 199 ? -18.140 -13.922 -18.574 1.00 13.53 476 SER A C 1
ATOM 1631 O O . SER A 1 199 ? -18.804 -13.038 -18.033 1.00 13.29 476 SER A O 1
ATOM 1636 N N . VAL A 1 200 ? -18.665 -15.081 -18.958 1.00 13.02 477 VAL A N 1
ATOM 1637 C CA . VAL A 1 200 ? -20.096 -15.355 -18.811 1.00 12.78 477 VAL A CA 1
ATOM 1638 C C . VAL A 1 200 ? -20.502 -15.404 -17.336 1.00 12.32 477 VAL A C 1
ATOM 1639 O O . VAL A 1 200 ? -21.466 -14.749 -16.933 1.00 12.05 477 VAL A O 1
ATOM 1643 N N . GLN A 1 201 ? -19.766 -16.172 -16.537 1.00 11.96 478 GLN A N 1
ATOM 1644 C CA . GLN A 1 201 ? -20.046 -16.272 -15.102 1.00 11.95 478 GLN A CA 1
ATOM 1645 C C . GLN A 1 201 ? -19.764 -14.969 -14.363 1.00 10.82 478 GLN A C 1
ATOM 1646 O O . GLN A 1 201 ? -20.480 -14.620 -13.427 1.00 10.28 478 GLN A O 1
ATOM 1652 N N . LEU A 1 202 ? -18.720 -14.256 -14.778 1.00 10.21 479 LEU A N 1
ATOM 1653 C CA . LEU A 1 202 ? -18.390 -12.966 -14.168 1.00 9.75 479 LEU A CA 1
ATOM 1654 C C . LEU A 1 202 ? -19.470 -11.919 -14.437 1.00 9.50 479 LEU A C 1
ATOM 1655 O O . LEU A 1 202 ? -19.779 -11.110 -13.562 1.00 9.47 479 LEU A O 1
ATOM 1660 N N . ALA A 1 203 ? -20.046 -11.944 -15.638 1.00 9.27 480 ALA A N 1
ATOM 1661 C CA . ALA A 1 203 ? -21.165 -11.063 -15.979 1.00 9.34 480 ALA A CA 1
ATOM 1662 C C . ALA A 1 203 ? -22.387 -11.368 -15.111 1.00 9.19 480 ALA A C 1
ATOM 1663 O O . ALA A 1 203 ? -23.092 -10.457 -14.671 1.00 9.25 480 ALA A O 1
ATOM 1665 N N . ASN A 1 204 ? -22.627 -12.656 -14.870 1.00 8.27 481 ASN A N 1
ATOM 1666 C CA . ASN A 1 204 ? -23.688 -13.102 -13.971 1.00 8.95 481 ASN A CA 1
ATOM 1667 C C . ASN A 1 204 ? -23.458 -12.585 -12.550 1.00 8.85 481 ASN A C 1
ATOM 1668 O O . ASN A 1 204 ? -24.349 -11.986 -11.947 1.00 9.02 481 ASN A O 1
ATOM 1673 N N . ALA A 1 205 ? -22.255 -12.810 -12.028 1.00 8.67 482 ALA A N 1
ATOM 1674 C CA . ALA A 1 205 ? -21.886 -12.338 -10.692 1.00 8.56 482 ALA A CA 1
ATOM 1675 C C . ALA A 1 205 ? -21.990 -10.817 -10.578 1.00 8.36 482 ALA A C 1
ATOM 1676 O O . ALA A 1 205 ? -22.473 -10.293 -9.574 1.00 8.06 482 ALA A O 1
ATOM 1678 N N . LYS A 1 206 ? -21.531 -10.119 -11.614 1.00 8.45 483 LYS A N 1
ATOM 1679 C CA . LYS A 1 206 ? -21.566 -8.657 -11.656 1.00 8.67 483 LYS A CA 1
ATOM 1680 C C . LYS A 1 206 ? -22.992 -8.122 -11.518 1.00 8.36 483 LYS A C 1
ATOM 1681 O O . LYS A 1 206 ? -23.239 -7.184 -10.760 1.00 8.07 483 LYS A O 1
ATOM 1687 N N . GLU A 1 207 ? -23.925 -8.730 -12.245 1.00 8.27 484 GLU A N 1
ATOM 1688 C CA . GLU A 1 207 ? -25.324 -8.305 -12.217 1.00 8.60 484 GLU A CA 1
ATOM 1689 C C . GLU A 1 207 ? -25.980 -8.600 -10.867 1.00 8.33 484 GLU A C 1
ATOM 1690 O O . GLU A 1 207 ? -26.692 -7.754 -10.325 1.00 8.33 484 GLU A O 1
ATOM 1696 N N . LEU A 1 208 ? -25.735 -9.795 -10.333 1.00 8.14 485 LEU A N 1
ATOM 1697 C CA . LEU A 1 208 ? -26.252 -10.176 -9.015 1.00 8.24 485 LEU A CA 1
ATOM 1698 C C . LEU A 1 208 ? -25.719 -9.255 -7.918 1.00 8.04 485 LEU A C 1
ATOM 1699 O O . LEU A 1 208 ? -26.468 -8.826 -7.038 1.00 7.92 485 LEU A O 1
ATOM 1704 N N . ALA A 1 209 ? -24.424 -8.957 -7.980 1.00 7.91 486 ALA A N 1
ATOM 1705 C CA . ALA A 1 209 ? -23.783 -8.067 -7.014 1.00 8.05 486 ALA A CA 1
ATOM 1706 C C . ALA A 1 209 ? -24.374 -6.660 -7.075 1.00 7.98 486 ALA A C 1
ATOM 1707 O O . ALA A 1 209 ? -24.617 -6.036 -6.038 1.00 7.87 486 ALA A O 1
ATOM 1709 N N . TYR A 1 210 ? -24.607 -6.171 -8.292 1.00 8.10 487 TYR A N 1
ATOM 1710 C CA . TYR A 1 210 ? -25.180 -4.841 -8.494 1.00 8.41 487 TYR A CA 1
ATOM 1711 C C . TYR A 1 210 ? -26.602 -4.731 -7.955 1.00 8.34 487 TYR A C 1
ATOM 1712 O O . TYR A 1 210 ? -26.903 -3.829 -7.174 1.00 8.40 487 TYR A O 1
ATOM 1721 N N . LYS A 1 211 ? -27.475 -5.637 -8.383 1.00 8.39 488 LYS A N 1
ATOM 1722 C CA . LYS A 1 211 ? -28.883 -5.572 -7.995 1.00 8.76 488 LYS A CA 1
ATOM 1723 C C . LYS A 1 211 ? -29.047 -5.611 -6.480 1.00 8.51 488 LYS A C 1
ATOM 1724 O O . LYS A 1 211 ? -29.781 -4.804 -5.914 1.00 8.78 488 LYS A O 1
ATOM 1730 N N . GLU A 1 212 ? -28.349 -6.534 -5.825 1.00 8.41 489 GLU A N 1
ATOM 1731 C CA . GLU A 1 212 ? -28.440 -6.664 -4.371 1.00 8.50 489 GLU A CA 1
ATOM 1732 C C . GLU A 1 212 ? -27.799 -5.473 -3.659 1.00 8.38 489 GLU A C 1
ATOM 1733 O O . GLU A 1 212 ? -28.409 -4.875 -2.774 1.00 8.50 489 GLU A O 1
ATOM 1739 N N . GLY A 1 213 ? -26.574 -5.133 -4.050 1.00 8.33 490 GLY A N 1
ATOM 1740 C CA . GLY A 1 213 ? -25.847 -4.029 -3.430 1.00 8.46 490 GLY A CA 1
ATOM 1741 C C .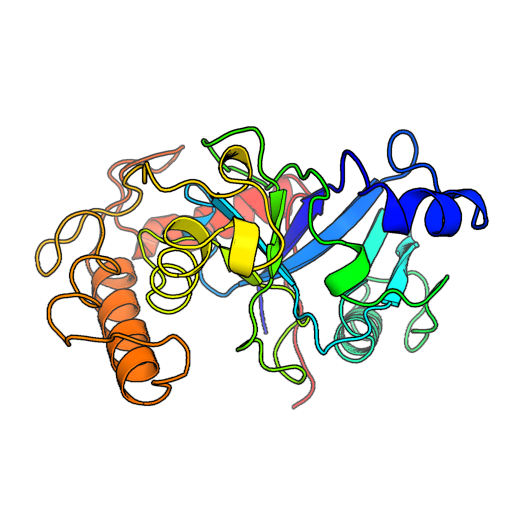 GLY A 1 213 ? -26.510 -2.677 -3.622 1.00 8.45 490 GLY A C 1
ATOM 1742 O O . GLY A 1 213 ? -26.667 -1.917 -2.665 1.00 8.58 490 GLY A O 1
ATOM 1743 N N . PHE A 1 214 ? -26.906 -2.372 -4.854 1.00 8.44 491 PHE A N 1
ATOM 1744 C CA . PHE A 1 214 ? -27.484 -1.064 -5.158 1.00 8.54 491 PHE A CA 1
ATOM 1745 C C . PHE A 1 214 ? -28.907 -0.907 -4.625 1.00 8.55 491 PHE A C 1
ATOM 1746 O O . PHE A 1 214 ? -29.212 0.085 -3.967 1.00 8.79 491 PHE A O 1
ATOM 1754 N N . TYR A 1 215 ? -29.778 -1.871 -4.916 1.00 8.72 492 TYR A N 1
ATOM 1755 C CA . TYR A 1 215 ? -31.192 -1.749 -4.546 1.00 8.99 492 TYR A CA 1
ATOM 1756 C C . TYR A 1 215 ? -31.485 -2.115 -3.092 1.00 8.95 492 TYR A C 1
ATOM 1757 O O . TYR A 1 215 ? -32.407 -1.563 -2.494 1.00 8.97 492 TYR A O 1
ATOM 1766 N N . ASN A 1 216 ? -30.717 -3.044 -2.527 1.00 8.87 493 ASN A N 1
ATOM 1767 C CA . ASN A 1 216 ? -30.983 -3.535 -1.171 1.00 9.14 493 ASN A CA 1
ATOM 1768 C C . ASN A 1 216 ? -29.865 -3.302 -0.157 1.00 9.11 493 ASN A C 1
ATOM 1769 O O . ASN A 1 216 ? -30.042 -3.596 1.024 1.00 10.00 493 ASN A O 1
ATOM 1774 N N . GLY A 1 217 ? -28.729 -2.770 -0.603 1.00 8.72 494 GLY A N 1
ATOM 1775 C CA . GLY A 1 217 ? -27.566 -2.618 0.267 1.00 8.68 494 GLY A CA 1
ATOM 1776 C C . GLY A 1 217 ? -27.595 -1.363 1.117 1.00 8.81 494 GLY A C 1
ATOM 1777 O O . GLY A 1 217 ? -28.305 -0.406 0.808 1.00 8.97 494 GLY A O 1
ATOM 1778 N N . THR A 1 218 ? -26.808 -1.379 2.191 1.00 8.78 495 THR A N 1
ATOM 1779 C CA . THR A 1 218 ? -26.663 -0.237 3.092 1.00 9.05 495 THR A CA 1
ATOM 1780 C C . THR A 1 218 ? -25.188 0.154 3.175 1.00 9.01 495 THR A C 1
ATOM 1781 O O . THR A 1 218 ? -24.317 -0.711 3.271 1.00 9.06 495 THR A O 1
ATOM 1785 N N . MET A 1 219 ? -24.914 1.457 3.141 1.00 9.09 496 MET A N 1
ATOM 1786 C CA . MET A 1 219 ? -23.541 1.959 3.206 1.00 9.36 496 MET A CA 1
ATOM 1787 C C . MET A 1 219 ? -22.939 1.679 4.581 1.00 9.74 496 MET A C 1
ATOM 1788 O O . MET A 1 219 ? -23.591 1.902 5.602 1.00 10.06 496 MET A O 1
ATOM 1793 N N . LEU A 1 220 ? -21.698 1.196 4.598 1.00 10.24 497 LEU A N 1
ATOM 1794 C CA . LEU A 1 220 ? -20.988 0.895 5.844 1.00 10.64 497 LEU A CA 1
ATOM 1795 C C . LEU A 1 220 ? -19.918 1.935 6.177 1.00 11.09 497 LEU A C 1
ATOM 1796 O O . LEU A 1 220 ? -19.255 1.831 7.210 1.00 11.71 497 LEU A O 1
ATOM 1801 N N . ILE A 1 221 ? -19.754 2.936 5.317 1.00 11.40 498 ILE A N 1
ATOM 1802 C CA . ILE A 1 221 ? -18.644 3.874 5.453 1.00 11.83 498 ILE A CA 1
ATOM 1803 C C . ILE A 1 221 ? -18.951 5.217 4.793 1.00 11.85 498 ILE A C 1
ATOM 1804 O O . ILE A 1 221 ? -19.800 5.304 3.905 1.00 11.66 498 ILE A O 1
ATOM 1809 N N . GLY A 1 222 ? -18.263 6.259 5.250 1.00 11.89 499 GLY A N 1
ATOM 1810 C CA . GLY A 1 222 ? -18.368 7.585 4.653 1.00 12.04 499 GLY A CA 1
ATOM 1811 C C . GLY A 1 222 ? -19.507 8.414 5.212 1.00 11.95 499 GLY A C 1
ATOM 1812 O O . GLY A 1 222 ? -20.154 8.033 6.188 1.00 11.92 499 GLY A O 1
ATOM 1813 N N . LYS A 1 223 ? -19.750 9.551 4.566 1.00 12.11 500 LYS A N 1
ATOM 1814 C CA . LYS A 1 223 ? -20.763 10.518 4.994 1.00 12.39 500 LYS A CA 1
ATOM 1815 C C . LYS A 1 223 ? -22.166 9.915 5.089 1.00 12.11 500 LYS A C 1
ATOM 1816 O O . LYS A 1 223 ? -22.959 10.315 5.944 1.00 12.47 500 LYS A O 1
ATOM 1822 N N . TYR A 1 224 ? -22.466 8.957 4.215 1.00 11.89 501 TYR A N 1
ATOM 1823 C CA . TYR A 1 224 ? -23.804 8.370 4.138 1.00 11.83 501 TYR A CA 1
ATOM 1824 C C . TYR A 1 224 ? -23.876 6.962 4.730 1.00 11.62 501 TYR A C 1
ATOM 1825 O O . TYR A 1 224 ? -24.759 6.183 4.374 1.00 11.39 501 TYR A O 1
ATOM 1834 N N . LYS A 1 225 ? -22.962 6.652 5.649 1.00 11.58 502 LYS A N 1
ATOM 1835 C CA . LYS A 1 225 ? -22.981 5.385 6.379 1.00 12.12 502 LYS A CA 1
ATOM 1836 C C . LYS A 1 225 ? -24.350 5.173 7.020 1.00 12.13 502 LYS A C 1
ATOM 1837 O O . LYS A 1 225 ? -24.887 6.081 7.651 1.00 12.60 502 LYS A O 1
ATOM 1843 N N . GLY A 1 226 ? -24.918 3.985 6.835 1.00 11.96 503 GLY A N 1
ATOM 1844 C CA . GLY A 1 226 ? -26.241 3.663 7.371 1.00 12.01 503 GLY A CA 1
ATOM 1845 C C . GLY A 1 226 ? -27.391 3.918 6.410 1.00 12.16 503 GLY A C 1
ATOM 1846 O O . GLY A 1 226 ? -28.484 3.388 6.606 1.00 13.12 503 GLY A O 1
ATOM 1847 N N . ASP A 1 227 ? -27.159 4.729 5.376 1.00 11.79 504 ASP A N 1
ATOM 1848 C CA . ASP A 1 227 ? -28.179 4.995 4.362 1.00 12.02 504 ASP A CA 1
ATOM 1849 C C . ASP A 1 227 ? -28.219 3.866 3.346 1.00 11.34 504 ASP A C 1
ATOM 1850 O O . ASP A 1 227 ? -27.218 3.181 3.128 1.00 10.90 504 ASP A O 1
ATOM 1855 N N . LYS A 1 228 ? -29.375 3.690 2.713 1.00 11.02 505 LYS A N 1
ATOM 1856 C CA . LYS A 1 228 ? -29.506 2.746 1.609 1.00 10.87 505 LYS A CA 1
ATOM 1857 C C . LYS A 1 228 ? -28.630 3.231 0.459 1.00 10.32 505 LYS A C 1
ATOM 1858 O O . LYS A 1 228 ? -28.562 4.431 0.189 1.00 9.78 505 LYS A O 1
ATOM 1864 N N . VAL A 1 229 ? -27.962 2.294 -0.210 1.00 9.99 506 VAL A N 1
ATOM 1865 C CA . VAL A 1 229 ? -27.086 2.615 -1.341 1.00 9.91 506 VAL A CA 1
ATOM 1866 C C . VAL A 1 229 ? -27.856 3.356 -2.435 1.00 10.03 506 VAL A C 1
ATOM 1867 O O . VAL A 1 229 ? -27.333 4.284 -3.055 1.00 9.89 506 VAL A O 1
ATOM 1871 N N . GLU A 1 230 ? -29.099 2.939 -2.661 1.00 10.29 507 GLU A N 1
ATOM 1872 C CA . GLU A 1 230 ? -29.959 3.550 -3.674 1.00 10.84 507 GLU A CA 1
ATOM 1873 C C . GLU A 1 230 ? -30.110 5.059 -3.466 1.00 11.28 507 GLU A C 1
ATOM 1874 O O . GLU A 1 230 ? -30.108 5.825 -4.429 1.00 11.76 507 GLU A O 1
ATOM 1880 N N . ASP A 1 231 ? -30.238 5.472 -2.208 1.00 11.79 508 ASP A N 1
ATOM 1881 C CA . ASP A 1 231 ? -30.363 6.888 -1.856 1.00 12.41 508 ASP A CA 1
ATOM 1882 C C . ASP A 1 231 ? -29.003 7.587 -1.801 1.00 11.88 508 ASP A C 1
ATOM 1883 O O . ASP A 1 231 ? -28.878 8.743 -2.207 1.00 12.32 508 ASP A O 1
ATOM 1888 N N . ALA A 1 232 ? -27.993 6.882 -1.298 1.00 11.27 509 ALA A N 1
ATOM 1889 C CA . ALA A 1 232 ? -26.659 7.455 -1.103 1.00 10.99 509 ALA A CA 1
ATOM 1890 C C . ALA A 1 232 ? -25.887 7.670 -2.407 1.00 10.60 509 ALA A C 1
ATOM 1891 O O . ALA A 1 232 ? -25.173 8.662 -2.545 1.00 10.17 509 ALA A O 1
ATOM 1893 N N . ALA A 1 233 ? -26.028 6.742 -3.352 1.00 10.41 510 ALA A N 1
ATOM 1894 C CA . ALA A 1 233 ? -25.226 6.747 -4.584 1.00 10.55 510 ALA A CA 1
ATOM 1895 C C . ALA A 1 233 ? -25.233 8.073 -5.361 1.00 10.67 510 ALA A C 1
ATOM 1896 O O . ALA A 1 233 ? -24.163 8.584 -5.702 1.00 10.61 510 ALA A O 1
ATOM 1898 N N . PRO A 1 234 ? -26.425 8.633 -5.652 1.00 10.95 511 PRO A N 1
ATOM 1899 C CA . PRO A 1 234 ? -26.447 9.920 -6.360 1.00 11.05 511 PRO A CA 1
ATOM 1900 C C . PRO A 1 234 ? -25.842 11.077 -5.558 1.00 11.07 511 PRO A C 1
ATOM 1901 O O . PRO A 1 234 ? -25.333 12.031 -6.149 1.00 11.28 511 PRO A O 1
ATOM 1905 N N . LYS A 1 235 ? -25.897 10.989 -4.231 1.00 11.10 512 LYS A N 1
ATOM 1906 C CA . LYS A 1 235 ? -25.315 12.014 -3.365 1.00 11.21 512 LYS A CA 1
ATOM 1907 C C . LYS A 1 235 ? -23.787 11.937 -3.365 1.00 11.06 512 LYS A C 1
ATOM 1908 O O . LYS A 1 235 ? -23.112 12.967 -3.411 1.00 11.34 512 LYS A O 1
ATOM 1914 N N . VAL A 1 236 ? -23.248 10.719 -3.321 1.00 10.78 513 VAL A N 1
ATOM 1915 C CA . VAL A 1 236 ? -21.798 10.511 -3.402 1.00 10.79 513 VAL A CA 1
ATOM 1916 C C . VAL A 1 236 ? -21.276 11.008 -4.751 1.00 10.90 513 VAL A C 1
ATOM 1917 O O . VAL A 1 236 ? -20.239 11.671 -4.818 1.00 10.75 513 VAL A O 1
ATOM 1921 N N . LYS A 1 237 ? -22.007 10.683 -5.815 1.00 11.23 514 LYS A N 1
ATOM 1922 C CA . LYS A 1 237 ? -21.677 11.133 -7.166 1.00 11.64 514 LYS A CA 1
ATOM 1923 C C . LYS A 1 237 ? -21.568 12.656 -7.237 1.00 11.84 514 LYS A C 1
ATOM 1924 O O . LYS A 1 237 ? -20.579 13.189 -7.743 1.00 11.72 514 LYS A O 1
ATOM 1930 N N . GLN A 1 238 ? -22.581 13.347 -6.720 1.00 12.16 515 GLN A N 1
ATOM 1931 C CA . GLN A 1 238 ? -22.612 14.810 -6.757 1.00 12.57 515 GLN A CA 1
ATOM 1932 C C . GLN A 1 238 ? -21.513 15.427 -5.891 1.00 12.24 515 GLN A C 1
ATOM 1933 O O . GLN A 1 238 ? -20.916 16.430 -6.275 1.00 12.38 515 GLN A O 1
ATOM 1939 N N . ASP A 1 239 ? -21.247 14.826 -4.731 1.00 12.19 516 ASP A N 1
ATOM 1940 C CA . ASP A 1 239 ? -20.162 15.283 -3.856 1.00 12.30 516 ASP A CA 1
ATOM 1941 C C . ASP A 1 239 ? -18.808 15.198 -4.559 1.00 12.11 516 ASP A C 1
ATOM 1942 O O . ASP A 1 239 ? -18.020 16.143 -4.511 1.00 12.31 516 ASP A O 1
ATOM 1947 N N . LEU A 1 240 ? -18.546 14.065 -5.207 1.00 11.78 517 LEU A N 1
ATOM 1948 C CA . LEU A 1 240 ? -17.315 13.879 -5.979 1.00 11.55 517 LEU A CA 1
ATOM 1949 C C . LEU A 1 240 ? -17.182 14.932 -7.079 1.00 11.80 517 LEU A C 1
ATOM 1950 O O . LEU A 1 240 ? -16.104 15.496 -7.275 1.00 11.92 517 LEU A O 1
ATOM 1955 N N . ILE A 1 241 ? -18.281 15.192 -7.786 1.00 11.85 518 ILE A N 1
ATOM 1956 C CA . ILE A 1 241 ? -18.302 16.196 -8.853 1.00 12.07 518 ILE A CA 1
ATOM 1957 C C . ILE A 1 241 ? -18.073 17.602 -8.295 1.00 11.88 518 ILE A C 1
ATOM 1958 O O . ILE A 1 241 ? -17.256 18.355 -8.829 1.00 12.86 518 ILE A O 1
ATOM 1963 N N . ASP A 1 242 ? -18.785 17.944 -7.223 1.00 10.50 519 ASP A N 1
ATOM 1964 C CA . ASP A 1 242 ? -18.648 19.258 -6.579 1.00 13.32 519 ASP A CA 1
ATOM 1965 C C . ASP A 1 242 ? -17.232 19.506 -6.062 1.00 13.99 519 ASP A C 1
ATOM 1966 O O . ASP A 1 242 ? -16.735 20.632 -6.116 1.00 14.96 519 ASP A O 1
ATOM 1971 N N . GLU A 1 243 ? -16.591 18.450 -5.567 1.00 14.43 520 GLU A N 1
ATOM 1972 C CA . GLU A 1 243 ? -15.245 18.540 -4.999 1.00 14.56 520 GLU A CA 1
ATOM 1973 C C . GLU A 1 243 ? -14.130 18.405 -6.050 1.00 14.08 520 GLU A C 1
ATOM 1974 O O . GLU A 1 243 ? -12.949 18.384 -5.701 1.00 14.39 520 GLU A O 1
ATOM 1980 N N . GLY A 1 244 ? -14.506 18.318 -7.326 1.00 13.58 521 GLY A N 1
ATOM 1981 C CA . GLY A 1 244 ? -13.543 18.277 -8.428 1.00 13.60 521 GLY A CA 1
ATOM 1982 C C . GLY A 1 244 ? -12.820 16.951 -8.587 1.00 13.46 521 GLY A C 1
ATOM 1983 O O . GLY A 1 244 ? -11.792 16.880 -9.265 1.00 14.22 521 GLY A O 1
ATOM 1984 N N . LEU A 1 245 ? -13.364 15.899 -7.978 1.00 12.79 522 LEU A N 1
ATOM 1985 C CA . LEU A 1 245 ? -12.733 14.580 -7.974 1.00 12.48 522 LEU A CA 1
ATOM 1986 C C . LEU A 1 245 ? -13.288 13.662 -9.061 1.00 12.04 522 LEU A C 1
ATOM 1987 O O . LEU A 1 245 ? -12.731 12.592 -9.315 1.00 11.96 522 LEU A O 1
ATOM 1992 N N . ALA A 1 246 ? -14.384 14.074 -9.692 1.00 11.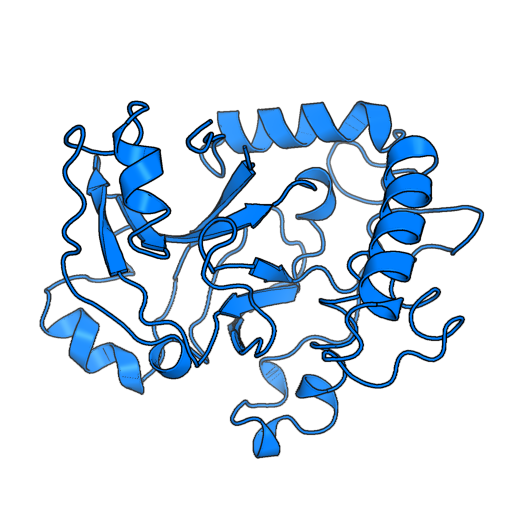81 523 ALA A N 1
ATOM 1993 C CA . ALA A 1 246 ? -15.007 13.280 -10.743 1.00 11.67 523 ALA A CA 1
ATOM 1994 C C . ALA A 1 246 ? -15.828 14.151 -11.685 1.00 11.77 523 ALA A C 1
ATOM 1995 O O . ALA A 1 246 ? -16.068 15.326 -11.413 1.00 11.95 523 ALA A O 1
ATOM 1997 N N . PHE A 1 247 ? -16.245 13.560 -12.798 1.00 11.79 524 PHE A N 1
ATOM 1998 C CA . PHE A 1 247 ? -17.124 14.225 -13.753 1.00 12.03 524 PHE A CA 1
ATOM 1999 C C . PHE A 1 247 ? -17.885 13.185 -14.564 1.00 12.66 524 PHE A C 1
ATOM 2000 O O . PHE A 1 247 ? -17.474 12.026 -14.634 1.00 13.15 524 PHE A O 1
ATOM 2008 N N . VAL A 1 248 ? -18.996 13.608 -15.163 1.00 13.20 525 VAL A N 1
ATOM 2009 C CA A VAL A 1 248 ? -19.809 12.741 -16.016 0.70 13.74 525 VAL A CA 1
ATOM 2010 C CA B VAL A 1 248 ? -19.793 12.731 -16.018 0.30 13.74 525 VAL A CA 1
ATOM 2011 C C . VAL A 1 248 ? -19.481 13.016 -17.482 1.00 13.96 525 VAL A C 1
ATOM 2012 O O . VAL A 1 248 ? -19.219 14.158 -17.861 1.00 14.34 525 VAL A O 1
ATOM 2019 N N . TYR A 1 249 ? -19.491 11.967 -18.299 1.00 14.36 526 TYR A N 1
ATOM 2020 C CA . TYR A 1 249 ? -19.295 12.122 -19.738 1.00 14.85 526 TYR A CA 1
ATOM 2021 C C . TYR A 1 249 ? -20.045 11.029 -20.494 1.00 14.90 526 TYR A C 1
ATOM 2022 O O . TYR A 1 249 ? -20.089 9.875 -20.059 1.00 14.98 526 TYR A O 1
ATOM 2031 N N . ASN A 1 250 ? -20.656 11.418 -21.610 1.00 15.02 527 ASN A N 1
ATOM 2032 C CA . ASN A 1 250 ? -21.430 10.510 -22.446 1.00 14.75 527 ASN A CA 1
ATOM 2033 C C . ASN A 1 250 ? -20.656 10.085 -23.685 1.00 16.33 527 ASN A C 1
ATOM 2034 O O . ASN A 1 250 ? -19.652 10.702 -24.050 1.00 17.01 527 ASN A O 1
ATOM 2039 N N . GLU A 1 251 ? -21.141 9.025 -24.324 1.00 18.34 528 GLU A N 1
ATOM 2040 C CA . GLU A 1 251 ? -20.533 8.485 -25.535 1.00 19.62 528 GLU A CA 1
ATOM 2041 C C . GLU A 1 251 ? -21.478 8.670 -26.722 1.00 20.81 528 GLU A C 1
ATOM 2042 O O . GLU A 1 251 ? -22.666 8.938 -26.529 1.00 20.98 528 GLU A O 1
ATOM 2048 N N . PRO A 1 252 ? -20.952 8.544 -27.956 1.00 21.73 529 PRO A N 1
ATOM 2049 C CA . PRO A 1 252 ? -21.772 8.591 -29.170 1.00 22.81 529 PRO A CA 1
ATOM 2050 C C . PRO A 1 252 ? -22.976 7.649 -29.136 1.00 24.28 529 PRO A C 1
ATOM 2051 O O . PRO A 1 252 ? -22.920 6.598 -28.494 1.00 24.89 529 PRO A O 1
ATOM 2055 N N . GLU A 1 253 ? -24.044 8.038 -29.831 1.00 26.11 530 GLU A N 1
ATOM 2056 C CA . GLU A 1 253 ? -25.290 7.265 -29.897 1.00 27.69 530 GLU A CA 1
ATOM 2057 C C . GLU A 1 253 ? -25.954 7.153 -28.527 1.00 28.80 530 GLU A C 1
ATOM 2058 O O . GLU A 1 253 ? -27.026 7.716 -28.298 1.00 31.36 530 GLU A O 1
#

Solvent-accessible surface area: 12082 Å² total; per-residue (Å²): 63,28,7,0,0,30,0,54,0,30,33,20,2,98,92,0,89,127,43,7,167,144,58,101,8,62,13,133,143,40,92,0,23,0,0,0,19,16,115,39,9,1,5,1,14,2,0,4,3,0,0,0,1,30,148,15,100,0,3,0,0,59,10,14,160,39,27,39,10,0,0,11,84,145,0,4,75,14,0,1,110,55,125,48,20,79,134,184,35,99,68,130,15,85,18,90,4,32,0,122,31,0,18,5,1,109,4,90,13,10,59,25,66,33,160,127,5,53,0,2,18,7,87,53,19,112,49,84,93,6,0,2,1,48,8,0,7,0,1,7,30,2,39,6,30,0,9,8,64,32,2,28,105,122,6,98,180,95,56,2,95,131,133,52,17,41,80,130,23,44,47,0,0,61,2,145,134,29,32,54,61,1,0,74,91,2,2,91,92,42,130,2,122,37,26,132,55,79,127,69,3,60,62,0,108,88,52,2,69,95,7,0,39,102,76,0,34,1,62,36,33,158,22,140,53,55,85,0,80,80,0,6,75,101,0,70,92,24,0,55,103,100,36,55,5,23,63,0,89,71,92,227

Foldseek 3Di:
DFKWFWKWQQFFDPLCPVVCVVLVNDSPQATETETATHPFLLLLQFFQAKEAAQPDWWAFAAQDPRYTYTFHLQQVLQCLCPPRGPHRNDRHGSDIHGLVRRFQTFIHTPNHPDDRETYAYDNPQDNNDHRNMHTARLLQQLLNVLRLVVCCVCVVVRVHDNVNGDDPTDFFKAFPPQGRRQNVSQCVVLVPNHSPPVVSSVVSNVVSCCGRQVPIATCDDPRHRHHNVVCRVVSSVVCVVVVRIDDTDHDD

Radius of gyration: 17.46 Å; Cα contacts (8 Å, |Δi|>4): 593; chains: 1; bounding box: 44×45×39 Å

Nearest PDB structures (foldseek):
  5agi-assembly1_A  TM=1.004E+00  e=6.295E-59  Candida albicans SC5314
  5agj-assembly1_A  TM=1.002E+00  e=1.953E-53  Candida albicans SC5314
  2wfg-assembly1_A  TM=1.001E+00  e=1.336E-53  Candida albicans
  5agh-assembly1_A  TM=9.887E-01  e=4.212E-51  Candida albicans SC5314
  2wfe-assembly3_C  TM=9.924E-01  e=8.760E-50  Candida albicans

CATH classification: 3.90.740.10

Sequence (252 aa):
GYVGIKIRLTDVVAPQAQELFKKEESLDV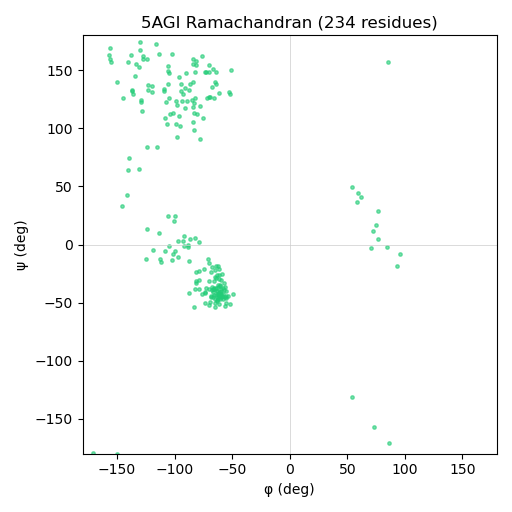KENKVYLVAATLRPETMYGQTCCFVSPKIDYGVFDAGNNGDYFITTERRAFKNMSFQNLTPKRRGYYKPLFTTINGKTLIGSRIDDAPYAVNKNLRVLPMETVLATKGTGVVTCVPSDSPDDFVVTTRRDLANKPEYYGIEKDWVQTDIVVPIIVHTEKYGDKCCAEFLVNNDLKIQSPKDDSSVQLANAKELAYKEGFYNGTMLIGKYKGDKVEDAAPKVKQDLIDEGLAFVVYNEPE

=== Feature glossary ===
The record interleaves many kinds of information about one protein. Here is each kind framed as the question it answers.

Q: What does the local fold look like, residue by residue?
A: The Foldseek 3Di string encodes local tertiary geometry as a 20-letter alphabet — one character per residue — derived from the relative positions of nearby Cα atoms. Unlike the amino-acid sequence, 3Di is a direct function of the 3D structure, so two proteins with the same fold have similar 3Di strings even at low sequence identity.

Q: Which residues are in helices, strands, or loops?
A: The SS8 string is DSSP's per-residue secondary-structure call. α-helix (H) means an i→i+4 H-bond ladder; β-strand (E) means the residue participates in a β-sheet; 3₁₀ (G) and π (I) are tighter and wider helices; T/S are turns/bends; '-' is loop.

Q: How big and how compact is the whole molecule?
A: Radius of gyration (Rg) is the root-mean-square distance of Cα atoms from their centroid — a single number for overall size and compactness. A globular domain of N residues has Rg ≈ 2.2·N^0.38 Å; an extended or disordered chain has a much larger Rg. The Cα contact count is the number of residue pairs whose Cα atoms are within 8 Å and are more than 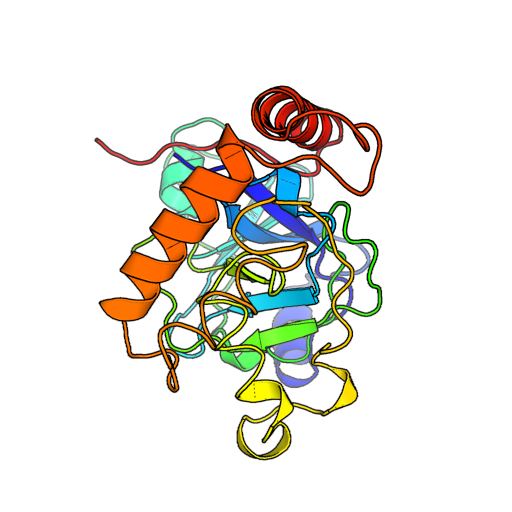four positions apart in sequence — a standard proxy for tertiary packing density. The bounding box is the smallest axis-aligned box enclosing all Cα atoms.

Q: Where is each backbone atom in 3D?
A: Structure coordinates are given as an mmCIF _atom_site loop: one row per atom with element, residue name, chain id, sequence number, and x/y/z position in Å. Only the four main-chain atoms per residue are included here; side chains are omitted to keep the record compact.

Q: What is the amino-acid chain?
A: Primary structure: the covalent order of the twenty standard amino acids along the backbone. Two proteins with the same sequence will (almost always) fold to the same structure; two with 30% identity often share a fold but not the details.

Q: What if only a Cα trace is available?
A: Three-state secondary structure (P-SEA) collapses the eight DSSP classes into helix (a), strand (b), and coil (c). P-SEA assigns these from Cα geometry alone — distances and angles — without requiring backbone oxygens, so it works on any Cα trace.

Q: What family and function is it annotated with?
A: Database cross-references. InterPro integrates a dozen domain/family signature databases into unified entries with residue-range hits. GO terms attach function/process/location labels with evidence codes. CATH codes position the fold in a four-level structural taxonomy. Organism is the NCBI-taxonomy species name.

Q: How confident is the AlphaFold model at each residue?
A: pLDDT is the predicted lDDT-Cα score: AlphaFold's confidence that the local environment of each residue (all inter-atomic distances within 15 Å) is correctly placed. 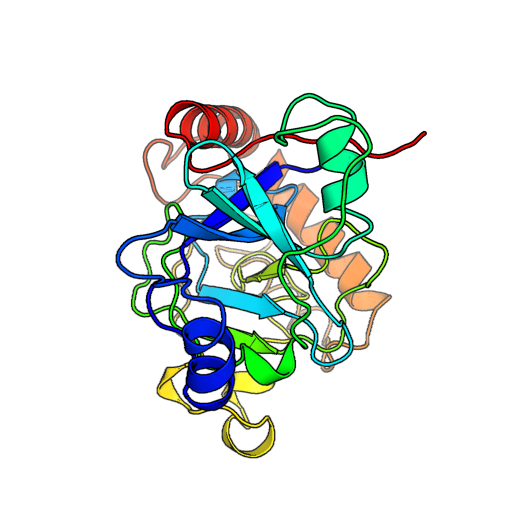It is a per-residue number between 0 and 100, with higher meaning more reliable.

Q: How mobile is each atom in the crystal?
A: B-factor (Debye–Waller factor) reflects atomic displacement in the crystal lattice. It is an experimental observable (units Å²), not a prediction; low values mean the atom is pinned down, high values mean it moves or is heterogeneous across the crystal.

Q: Which residues are buried vs exposed?
A: SASA measures how much of the protein is reachable by solvent. It is computed by rolling a water-sized probe over the atomic surface and summing the exposed area (Å²). Per-residue SASA distinguishes core (buried, low SASA) from surface (exposed, high SASA) residues; total SASA is a whole-molecule size measure.

Q: What do the diagnostic plots show?
A: Plot images: a contact map (which residues are close in 3D, as an N×N binary image), a Ramachandran scatter (backbone torsion angles, revealing secondary-structure composition at a glance), and — for AlphaFold structures — a PAE heatmap (pairwise prediction confidence).

Q: What known structures does this most resemble?
A: The Foldseek neighbor list gives the closest experimentally determined structures in the PDB, ranked by structural alignment. TM-score near 1 means near-identical fold; near 0.3 means only rough topology match. This is how one finds what a novel AlphaFold prediction most resembles in the solved-structure universe.

Q: Are the domains correctly placed relative to each other?
A: Predicted aligned error is AlphaFold's pairwise confidence. Unlike pLDDT (per-residue), PAE is per-residue-pair and captures whether two parts of the structure are correctly placed relative to each other. Units are ångströms of expected positional error.

Q: What do the rendered images show?
A: Structure images are PyMOL renders from six orthogonal camera directions. Cartoon representation draws helices as coils and strands as arrows; sticks shows the backbone as bonds; surface shows the solvent-excluded envelope. Rainbow coloring maps sequence position to hue (blue→red, N→C); chain coloring assigns a distinct color per polypeptide.

Q: What are the backbone torsion angles?
A: φ (phi) and ψ (psi) are the two rotatable backbone dihedrals per residue: φ is the C(i-1)–N–Cα–C torsion, ψ is the N–Cα–C–N(i+1) torsion, both in degrees on (−180°, 180°]. α-helical residues cluster near (−60°, −45°); β-strand residues near (−120°, +130°). A Ramachandran plot is simply a scatter of (φ, ψ) for every residue.